Protein AF-0000000082275689 (afdb_homodimer)

Foldseek 3Di:
DPPPPPVVDADAFDKFKWKFFADPPLAAAQQWDWDDDPQWIFTQAGDPPGRCNVTTPDGGQKTWQDKPPHGCRNPHPVVVRVCRRHDRMIMTMIGHHDPPPPVPPPPPPVPPPPVVPPPPD/DPPPPPVVDADAFDKFKWKFFADPPLAAAQQWDWDDDPQWIFTQAGDPPGRCNVTTPDGGQKTWQDKPPHGCRNPHPVVVRVCRRHDRMIMTMIGHHDPPPPVPPPPPPVPPCVVPPPPPD

pLDDT: mean 78.77, std 25.59, range [25.47, 98.75]

Organism: NCBI:txid303405

InterPro domains:
  IPR001478 PDZ domain [PF00595] (20-82)
  IPR001478 PDZ domain [PS50106] (19-85)

Sequence (242 aa):
MSMSDGSNTIKPGDLLWGQVKKSKNANEDTGVKLCDRNSKLWVIRIQDGSLFHKWTPLQAGDQLLAVNDRNVDGMSVDEVHRIFQTEQHIKIKALRAQYGLYDSSSSTHGSAEESDSSIEYMSMSDGSNTIKPGDLLWGQVKKSKNANEDTGVKLCDRNSKLWVIRIQDGSLFHKWTPLQAGDQLLAVNDRNVDGMSVDEVHRIFQTEQHIKIKALRAQYGLYDSSSSTHGSAEESDSSIEY

Radius of gyration: 23.1 Å; Cα contacts (8 Å, |Δi|>4): 430; chains: 2; bounding box: 73×61×82 Å

Secondary structure (DSSP, 8-state):
--------PPPTT-EEEEEEE--SSTT----EEEEEETTEEEEEEE-TTSHHHHH----TTPEEEEETTEE-TT--HHHHHHHHHH-SEEEEEEE---SS---------------------/--------PPPTT-EEEEEEE--SSTT----EEEEEETTEEEEEEE-TTSHHHHH----TTPEEEEETTEE-TT--HHHHHHHHHH-SEEEEEEE---SS---------------------

Nearest PDB structures (foldseek):
  4uu5-assembly1_A  TM=8.735E-01  e=1.183E-05  Homo sapiens
  7ntk-assembly2_B  TM=8.765E-01  e=1.256E-05  Homo sapiens
  4xh7-assembly1_A  TM=7.463E-01  e=4.803E-06  Mus musculus
  4uu6-assembly1_A  TM=8.482E-01  e=4.709E-05  Homo sapiens
  1va8-assembly1_A  TM=7.246E-01  e=6.359E-05  Mus musculus

Solvent-a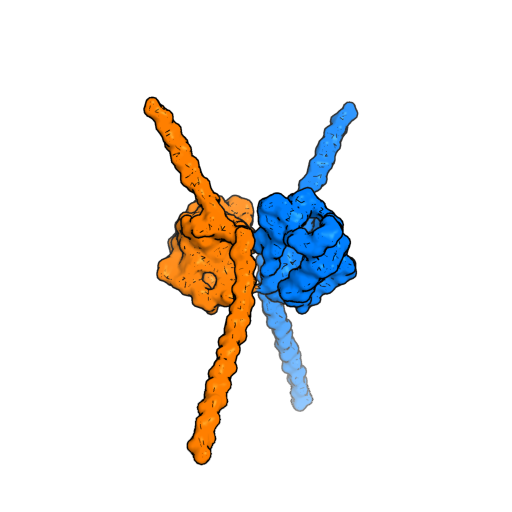ccessible surface area (backbone atoms only — not comparable to full-atom values): 14220 Å² total; per-residue (Å²): 129,78,74,70,75,73,77,80,68,87,47,66,67,32,76,47,68,33,51,47,73,55,59,90,58,65,78,59,58,48,34,70,40,69,38,55,54,95,53,33,40,33,25,23,32,57,33,85,86,18,51,38,51,71,50,28,81,73,49,51,33,18,32,54,47,27,49,69,88,35,73,37,72,66,54,52,55,68,59,54,49,50,48,58,51,70,47,48,70,45,36,40,33,32,35,35,48,53,86,76,66,59,82,62,72,64,73,71,67,72,74,72,73,71,72,75,72,75,71,80,120,131,78,76,72,76,72,78,80,68,87,46,66,67,33,76,49,68,34,50,48,72,54,56,91,58,65,80,59,60,49,35,71,40,70,39,56,53,95,53,34,39,32,25,24,32,59,33,85,85,19,52,39,49,72,51,29,80,73,48,51,33,18,33,53,46,27,51,68,88,35,73,37,72,66,54,52,56,67,60,54,49,49,49,57,50,69,46,48,71,45,37,41,34,32,35,35,48,52,82,76,66,61,82,62,72,65,74,70,66,72,74,73,74,71,72,74,74,76,72,79,120

Structure (mmCIF, N/CA/C/O backbone):
data_AF-0000000082275689-model_v1
#
loop_
_entity.id
_entity.type
_entity.pdbx_description
1 polymer 'PDZ domain containing protein'
#
loop_
_atom_site.group_PDB
_atom_site.id
_atom_site.type_symbol
_atom_site.label_atom_id
_atom_site.label_alt_id
_atom_site.label_comp_id
_atom_site.label_asym_id
_atom_site.label_entity_id
_atom_site.label_seq_id
_atom_site.pdbx_PDB_ins_code
_atom_site.Cartn_x
_atom_site.Cartn_y
_atom_site.Cartn_z
_atom_site.occupancy
_atom_site.B_iso_or_equiv
_atom_site.auth_seq_id
_atom_site.auth_comp_id
_atom_site.auth_asym_id
_atom_site.auth_atom_id
_atom_site.pdbx_PDB_model_num
ATOM 1 N N . MET A 1 1 ? -29.016 4.887 -30.641 1 26.05 1 MET A N 1
ATOM 2 C CA . MET A 1 1 ? -28.812 3.865 -29.625 1 26.05 1 MET A CA 1
ATOM 3 C C . MET A 1 1 ? -27.469 4.066 -28.922 1 26.05 1 MET A C 1
ATOM 5 O O . MET A 1 1 ? -26.406 4.012 -29.547 1 26.05 1 MET A O 1
ATOM 9 N N . SER A 1 2 ? -27.359 5.043 -28.016 1 37.66 2 SER A N 1
ATOM 10 C CA . SER A 1 2 ? -26.141 5.457 -27.312 1 37.66 2 SER A CA 1
ATOM 11 C C . SER A 1 2 ? -25.469 4.273 -26.641 1 37.66 2 SER A C 1
ATOM 13 O O . SER A 1 2 ? -26.094 3.525 -25.891 1 37.66 2 SER A O 1
ATOM 15 N N . MET A 1 3 ? -24.656 3.498 -27.359 1 33.75 3 MET A N 1
ATOM 16 C CA . MET A 1 3 ? -23.844 2.512 -26.641 1 33.75 3 MET A CA 1
ATOM 17 C C . MET A 1 3 ? -23.391 3.059 -25.297 1 33.75 3 MET A C 1
ATOM 19 O O . MET A 1 3 ? -22.766 4.121 -25.234 1 33.75 3 MET A O 1
ATOM 23 N N . SER A 1 4 ? -24.297 3.111 -24.297 1 38.53 4 SER A N 1
ATOM 24 C CA . SER A 1 4 ? -23.812 3.355 -22.953 1 38.53 4 SER A CA 1
ATOM 25 C C . SER A 1 4 ? -22.469 2.674 -22.719 1 38.53 4 SER A C 1
ATOM 27 O O . SER A 1 4 ? -22.344 1.456 -22.875 1 38.53 4 SER A O 1
ATOM 29 N N . ASP A 1 5 ? -21.453 3.031 -23.344 1 39.44 5 ASP A N 1
ATOM 30 C CA . ASP A 1 5 ? -20.141 2.588 -22.891 1 39.44 5 ASP A CA 1
ATOM 31 C C . ASP A 1 5 ? -20.109 2.404 -21.375 1 39.44 5 ASP A C 1
ATOM 33 O O . ASP A 1 5 ? -20.203 3.381 -20.625 1 39.44 5 ASP A O 1
ATOM 37 N N . GLY A 1 6 ? -21.031 1.702 -20.641 1 43.41 6 GLY A N 1
ATOM 38 C CA . GLY A 1 6 ? -21 1.278 -19.25 1 43.41 6 GLY A CA 1
ATOM 39 C C . GLY A 1 6 ? -19.609 1.113 -18.703 1 43.41 6 GLY A C 1
ATOM 40 O O . GLY A 1 6 ? -19.078 0 -18.656 1 43.41 6 GLY A O 1
ATOM 41 N N . SER A 1 7 ? -18.578 1.815 -18.953 1 48.31 7 SER A N 1
ATOM 42 C CA . SER A 1 7 ? -17.25 1.77 -18.359 1 48.31 7 SER A CA 1
ATOM 43 C C . SER A 1 7 ? -17.297 1.479 -16.875 1 48.31 7 SER A C 1
ATOM 45 O O . SER A 1 7 ? -17.688 2.342 -16.078 1 48.31 7 SER A O 1
ATOM 47 N N . ASN A 1 8 ? -17.859 0.392 -16.328 1 61.16 8 ASN A N 1
ATOM 48 C CA . ASN A 1 8 ? -17.953 -0.119 -14.961 1 61.16 8 ASN A CA 1
ATOM 49 C C . ASN A 1 8 ? -16.656 0.127 -14.18 1 61.16 8 ASN A C 1
ATOM 51 O O . ASN A 1 8 ? -15.836 -0.777 -14.031 1 61.16 8 ASN A O 1
ATOM 55 N N . THR A 1 9 ? -16.141 1.214 -14.016 1 85 9 THR A N 1
ATOM 56 C CA . THR A 1 9 ? -14.977 1.614 -13.242 1 85 9 THR A CA 1
ATOM 57 C C . THR A 1 9 ? -15.172 1.313 -11.758 1 85 9 THR A C 1
ATOM 59 O O . THR A 1 9 ? -16.266 1.495 -11.227 1 85 9 THR A O 1
ATOM 62 N N . ILE A 1 10 ? -14.328 0.543 -11.305 1 89.69 10 ILE A N 1
ATOM 63 C CA . ILE A 1 10 ? -14.352 0.195 -9.891 1 89.69 10 ILE A CA 1
ATOM 64 C C . ILE A 1 10 ? -14.148 1.452 -9.047 1 89.69 10 ILE A C 1
ATOM 66 O O . ILE A 1 10 ? -13.211 2.217 -9.273 1 89.69 10 ILE A O 1
ATOM 70 N N . LYS A 1 11 ? -15.133 1.773 -8.18 1 89.69 11 LYS A N 1
ATOM 71 C CA . LYS A 1 11 ? -15.102 2.949 -7.316 1 89.69 11 LYS A CA 1
ATOM 72 C C . LYS A 1 11 ? -14.742 2.57 -5.887 1 89.69 11 LYS A C 1
ATOM 74 O O . LYS A 1 11 ? -14.867 1.407 -5.496 1 89.69 11 LYS A O 1
ATOM 79 N N . PRO A 1 12 ? -14.242 3.576 -5.117 1 89.69 12 PRO A N 1
ATOM 80 C CA . PRO A 1 12 ? -13.992 3.291 -3.701 1 89.69 12 PRO A CA 1
ATOM 81 C C . PRO A 1 12 ? -15.195 2.656 -3.008 1 89.69 12 PRO A C 1
ATOM 83 O O . PRO A 1 12 ? -16.328 3.105 -3.193 1 89.69 12 PRO A O 1
ATOM 86 N N . GLY A 1 13 ? -14.891 1.646 -2.234 1 92.31 13 GLY A N 1
ATOM 87 C CA . GLY A 1 13 ? -15.953 0.958 -1.524 1 92.31 13 GLY A CA 1
ATOM 88 C C . GLY A 1 13 ? -16.531 -0.206 -2.305 1 92.31 13 GLY A C 1
ATOM 89 O O . GLY A 1 13 ? -17.328 -0.984 -1.77 1 92.31 13 GLY A O 1
ATOM 90 N N . ASP A 1 14 ? -16.203 -0.373 -3.531 1 95.12 14 ASP A N 1
ATOM 91 C CA . ASP A 1 14 ? -16.703 -1.467 -4.359 1 95.12 14 ASP A CA 1
ATOM 92 C C . ASP A 1 14 ? -15.938 -2.762 -4.07 1 95.12 14 ASP A C 1
ATOM 94 O O . ASP A 1 14 ? -14.742 -2.734 -3.771 1 95.12 14 ASP A O 1
ATOM 98 N N . LEU A 1 15 ? -16.672 -3.859 -4.195 1 96.56 15 LEU A N 1
ATOM 99 C CA . LEU A 1 15 ? -16.031 -5.168 -4.234 1 96.56 15 LEU A CA 1
ATOM 100 C C . LEU A 1 15 ? -15.477 -5.461 -5.625 1 96.56 15 LEU A C 1
ATOM 102 O O . LEU A 1 15 ? -16.062 -5.066 -6.629 1 96.56 15 LEU A O 1
ATOM 106 N N . LEU A 1 16 ? -14.398 -6.145 -5.656 1 97.19 16 LEU A N 1
ATOM 107 C CA . LEU A 1 16 ? -13.844 -6.598 -6.93 1 97.19 16 LEU A CA 1
ATOM 108 C C . LEU A 1 16 ? -13.367 -8.039 -6.832 1 97.19 16 LEU A C 1
ATOM 110 O O . LEU A 1 16 ? -13.07 -8.531 -5.742 1 97.19 16 LEU A O 1
ATOM 114 N N . TRP A 1 17 ? -13.289 -8.672 -7.988 1 97.69 17 TRP A N 1
ATOM 115 C CA . TRP A 1 17 ? -12.828 -10.047 -8.125 1 97.69 17 TRP A CA 1
ATOM 116 C C . TRP A 1 17 ? -11.789 -10.164 -9.234 1 97.69 17 TRP A C 1
ATOM 118 O O . TRP A 1 17 ? -11.75 -9.336 -10.148 1 97.69 17 TRP A O 1
ATOM 128 N N . GLY A 1 18 ? -10.961 -11.117 -9.047 1 97.5 18 GLY A N 1
ATOM 129 C CA . GLY A 1 18 ? -10 -11.438 -10.078 1 97.5 18 GLY A CA 1
ATOM 130 C C . GLY A 1 18 ? -9.43 -12.844 -9.953 1 97.5 18 GLY A C 1
ATOM 131 O O . GLY A 1 18 ? -9.602 -13.492 -8.914 1 97.5 18 GLY A O 1
ATOM 132 N N . GLN A 1 19 ? -8.867 -13.281 -11.047 1 97.19 19 GLN A N 1
ATOM 133 C CA . GLN A 1 19 ? -8.227 -14.594 -11.023 1 97.19 19 GLN A CA 1
ATOM 134 C C . GLN A 1 19 ? -7.043 -14.648 -11.984 1 97.19 19 GLN A C 1
ATOM 136 O O . GLN A 1 19 ? -6.988 -13.891 -12.953 1 97.19 19 GLN A O 1
ATOM 141 N N . VAL A 1 20 ? -6.121 -15.484 -11.578 1 96.44 20 VAL A N 1
ATOM 142 C CA . VAL A 1 20 ? -4.973 -15.727 -12.445 1 96.44 20 VAL A CA 1
ATOM 143 C C . VAL A 1 20 ? -4.672 -17.219 -12.5 1 96.44 20 VAL A C 1
ATOM 145 O O . VAL A 1 20 ? -5 -17.969 -11.57 1 96.44 20 VAL A O 1
ATOM 148 N N . LYS A 1 21 ? -4.234 -17.641 -13.633 1 94.44 21 LYS A N 1
ATOM 149 C CA . LYS A 1 21 ? -3.703 -18.984 -13.82 1 94.44 21 LYS A CA 1
ATOM 150 C C . LYS A 1 21 ? -2.221 -18.953 -14.188 1 94.44 21 LYS A C 1
ATOM 152 O O . LYS A 1 21 ? -1.839 -18.391 -15.211 1 94.44 21 LYS A O 1
ATOM 157 N N . LYS A 1 22 ? -1.475 -19.469 -13.297 1 93.31 22 LYS A N 1
ATOM 158 C CA . LYS A 1 22 ? -0.037 -19.531 -13.547 1 93.31 22 LYS A CA 1
ATOM 159 C C . LYS A 1 22 ? 0.298 -20.578 -14.602 1 93.31 22 LYS A C 1
ATOM 161 O O . LYS A 1 22 ? -0.395 -21.594 -14.711 1 93.31 22 LYS A O 1
ATOM 166 N N . SER A 1 23 ? 1.314 -20.141 -15.305 1 86.38 23 SER A N 1
ATOM 167 C CA . SER A 1 23 ? 1.802 -21.141 -16.266 1 86.38 23 SER A CA 1
ATOM 168 C C . SER A 1 23 ? 2.461 -22.312 -15.547 1 86.38 23 SER A C 1
ATOM 170 O O . SER A 1 23 ? 2.701 -22.266 -14.344 1 86.38 23 SER A O 1
ATOM 172 N N . LYS A 1 24 ? 2.596 -23.328 -16.188 1 72.56 24 LYS A N 1
ATOM 173 C CA . LYS A 1 24 ? 3.172 -24.578 -15.672 1 72.56 24 LYS A CA 1
ATOM 174 C C . LYS A 1 24 ? 4.508 -24.312 -14.977 1 72.56 24 LYS A C 1
ATOM 176 O O . LYS A 1 24 ? 4.914 -25.062 -14.094 1 72.56 24 LYS A O 1
ATOM 181 N N . ASN A 1 25 ? 5.074 -23.156 -15.359 1 64 25 ASN A N 1
ATOM 182 C CA . ASN A 1 25 ? 6.273 -22.828 -14.594 1 64 25 ASN A CA 1
ATOM 183 C C . ASN A 1 25 ? 5.93 -22.172 -13.258 1 64 25 ASN A C 1
ATOM 185 O O . ASN A 1 25 ? 5.258 -21.141 -13.227 1 64 25 ASN A O 1
ATOM 189 N N . ALA A 1 26 ? 5.863 -22.922 -12.242 1 60.62 26 ALA A N 1
ATOM 190 C CA . ALA A 1 26 ? 5.453 -22.641 -10.867 1 60.62 26 ALA A CA 1
ATOM 191 C C . ALA A 1 26 ? 6.102 -21.359 -10.359 1 60.62 26 ALA A C 1
ATOM 193 O O . ALA A 1 26 ? 5.676 -20.812 -9.344 1 60.62 26 ALA A O 1
ATOM 194 N N . ASN A 1 27 ? 6.977 -20.781 -11.25 1 70.25 27 ASN A N 1
ATOM 195 C CA . ASN A 1 27 ? 7.773 -19.75 -10.602 1 70.25 27 ASN A CA 1
ATOM 196 C C . ASN A 1 27 ? 7.316 -18.344 -11.008 1 70.25 27 ASN A C 1
ATOM 198 O O . ASN A 1 27 ? 8.078 -17.391 -10.891 1 70.25 27 ASN A O 1
ATOM 202 N N . GLU A 1 28 ? 6.027 -18.297 -11.477 1 85.62 28 GLU A N 1
ATOM 203 C CA . GLU A 1 28 ? 5.555 -16.969 -11.844 1 85.62 28 GLU A CA 1
ATOM 204 C C . GLU A 1 28 ? 5.133 -16.172 -10.609 1 85.62 28 GLU A C 1
ATOM 206 O O . GLU A 1 28 ? 4.434 -16.703 -9.734 1 85.62 28 GLU A O 1
ATOM 211 N N . ASP A 1 29 ? 5.676 -15.07 -10.453 1 87.94 29 ASP A N 1
ATOM 212 C CA . ASP A 1 29 ? 5.402 -14.188 -9.32 1 87.94 29 ASP A CA 1
ATOM 213 C C . ASP A 1 29 ? 4.105 -13.414 -9.531 1 87.94 29 ASP A C 1
ATOM 215 O O . ASP A 1 29 ? 3.822 -12.953 -10.641 1 87.94 29 ASP A O 1
ATOM 219 N N . THR A 1 30 ? 3.287 -13.352 -8.555 1 94.19 30 THR A N 1
ATOM 220 C CA . THR A 1 30 ? 2.021 -12.633 -8.641 1 94.19 30 THR A CA 1
ATOM 221 C C . THR A 1 30 ? 2.26 -11.125 -8.672 1 94.19 30 THR A C 1
ATOM 223 O O . THR A 1 30 ? 1.438 -10.367 -9.195 1 94.19 30 THR A O 1
ATOM 226 N N . GLY A 1 31 ? 3.371 -10.688 -8.055 1 93.19 31 GLY A N 1
ATOM 227 C CA . GLY A 1 31 ? 3.77 -9.289 -8.07 1 93.19 31 GLY A CA 1
ATOM 228 C C . GLY A 1 31 ? 3.094 -8.469 -6.988 1 93.19 31 GLY A C 1
ATOM 229 O O . GLY A 1 31 ? 3.002 -7.242 -7.098 1 93.19 31 GLY A O 1
ATOM 230 N N . VAL A 1 32 ? 2.592 -9.156 -6.004 1 95.12 32 VAL A N 1
ATOM 231 C CA . VAL A 1 32 ? 1.832 -8.406 -5.012 1 95.12 32 VAL A CA 1
ATOM 232 C C . VAL A 1 32 ? 2.637 -8.297 -3.719 1 95.12 32 VAL A C 1
ATOM 234 O O . VAL A 1 32 ? 3.27 -9.266 -3.289 1 95.12 32 VAL A O 1
ATOM 237 N N . LYS A 1 33 ? 2.693 -7.137 -3.18 1 93.06 33 LYS A N 1
ATOM 238 C CA . LYS A 1 33 ? 3.178 -6.91 -1.821 1 93.06 33 LYS A CA 1
ATOM 239 C C . LYS A 1 33 ? 2.027 -6.605 -0.87 1 93.06 33 LYS A C 1
ATOM 241 O O . LYS A 1 33 ? 1.216 -5.715 -1.134 1 93.06 33 LYS A O 1
ATOM 246 N N . LEU A 1 34 ? 2.043 -7.383 0.238 1 96.12 34 LEU A N 1
ATOM 247 C CA . LEU A 1 34 ? 0.95 -7.246 1.194 1 96.12 34 LEU A CA 1
ATOM 248 C C . LEU A 1 34 ? 1.469 -6.762 2.545 1 96.12 34 LEU A C 1
ATOM 250 O O . LEU A 1 34 ? 2.652 -6.926 2.855 1 96.12 34 LEU A O 1
ATOM 254 N N . CYS A 1 35 ? 0.586 -6.191 3.262 1 94.75 35 CYS A N 1
ATOM 255 C CA . CYS A 1 35 ? 0.854 -5.898 4.664 1 94.75 35 CYS A CA 1
ATOM 256 C C . CYS A 1 35 ? -0.353 -6.238 5.531 1 94.75 35 CYS A C 1
ATOM 258 O O . CYS A 1 35 ? -1.493 -6.164 5.074 1 94.75 35 CYS A O 1
ATOM 260 N N . ASP A 1 36 ? 0.015 -6.633 6.695 1 93.81 36 ASP A N 1
ATOM 261 C CA . ASP A 1 36 ? -1.01 -6.898 7.703 1 93.81 36 ASP A CA 1
ATOM 262 C C . ASP A 1 36 ? -1.203 -5.695 8.617 1 93.81 36 ASP A C 1
ATOM 264 O O . ASP A 1 36 ? -0.232 -5.145 9.141 1 93.81 36 ASP A O 1
ATOM 268 N N . ARG A 1 37 ? -2.406 -5.195 8.766 1 88.81 37 ARG A N 1
ATOM 269 C CA . ARG A 1 37 ? -2.783 -4.129 9.688 1 88.81 37 ARG A CA 1
ATOM 270 C C . ARG A 1 37 ? -4.156 -4.391 10.297 1 88.81 37 ARG A C 1
ATOM 272 O O . ARG A 1 37 ? -5.156 -4.473 9.578 1 88.81 37 ARG A O 1
ATOM 279 N N . ASN A 1 38 ? -4.145 -4.461 11.641 1 88.31 38 ASN A N 1
ATOM 280 C CA . ASN A 1 38 ? -5.379 -4.73 12.375 1 88.31 38 ASN A CA 1
ATOM 281 C C . ASN A 1 38 ? -6.062 -6 11.867 1 88.31 38 ASN A C 1
ATOM 283 O O . ASN A 1 38 ? -7.27 -5.996 11.609 1 88.31 38 ASN A O 1
ATOM 287 N N . SER A 1 39 ? -5.309 -7.02 11.609 1 92 39 SER A N 1
ATOM 288 C CA . SER A 1 39 ? -5.754 -8.359 11.25 1 92 39 SER A CA 1
ATOM 289 C C . SER A 1 39 ? -6.375 -8.383 9.852 1 92 39 SER A C 1
ATOM 291 O O . SER A 1 39 ? -7.074 -9.336 9.492 1 92 39 SER A O 1
ATOM 293 N N . LYS A 1 40 ? -6.184 -7.27 9.164 1 94.56 40 LYS A N 1
ATOM 294 C CA . LYS A 1 40 ? -6.605 -7.199 7.77 1 94.56 40 LYS A CA 1
ATOM 295 C C . LYS A 1 40 ? -5.402 -7.113 6.836 1 94.56 40 LYS A C 1
ATOM 297 O O . LYS A 1 40 ? -4.332 -6.648 7.234 1 94.56 40 LYS A O 1
ATOM 302 N N . LEU A 1 41 ? -5.621 -7.594 5.652 1 97 41 LEU A N 1
ATOM 303 C CA . LEU A 1 41 ? -4.531 -7.594 4.68 1 97 41 LEU A CA 1
ATOM 304 C C . LEU A 1 41 ? -4.75 -6.52 3.619 1 97 41 LEU A C 1
ATOM 306 O O . LEU A 1 41 ? -5.832 -6.43 3.035 1 97 41 LEU A O 1
ATOM 310 N N . TRP A 1 42 ? -3.719 -5.727 3.408 1 95.81 42 TRP A N 1
ATOM 311 C CA . TRP A 1 42 ? -3.777 -4.621 2.457 1 95.81 42 TRP A CA 1
ATOM 312 C C . TRP A 1 42 ? -2.721 -4.781 1.369 1 95.81 42 TRP A C 1
ATOM 314 O O . TRP A 1 42 ? -1.597 -5.207 1.645 1 95.81 42 TRP A O 1
ATOM 324 N N . VAL A 1 43 ? -3.109 -4.344 0.223 1 96.44 43 VAL A N 1
ATOM 325 C CA . VAL A 1 43 ? -2.172 -4.34 -0.896 1 96.44 43 VAL A CA 1
ATOM 326 C C . VAL A 1 43 ? -1.311 -3.08 -0.841 1 96.44 43 VAL A C 1
ATOM 328 O O . VAL A 1 43 ? -1.826 -1.963 -0.929 1 96.44 43 VAL A O 1
ATOM 331 N N . ILE A 1 44 ? -0.088 -3.299 -0.706 1 94.31 44 ILE A N 1
ATOM 332 C CA . ILE A 1 44 ? 0.848 -2.18 -0.708 1 94.31 44 ILE A CA 1
ATOM 333 C C . ILE A 1 44 ? 1.133 -1.748 -2.145 1 94.31 44 ILE A C 1
ATOM 335 O O . ILE A 1 44 ? 1.044 -0.562 -2.473 1 94.31 44 ILE A O 1
ATOM 339 N N . ARG A 1 45 ? 1.42 -2.729 -2.949 1 91.44 45 ARG A N 1
ATOM 340 C CA . ARG A 1 45 ? 1.722 -2.455 -4.352 1 91.44 45 ARG A CA 1
ATOM 341 C C . ARG A 1 45 ? 1.566 -3.713 -5.199 1 91.44 45 ARG A C 1
ATOM 343 O O . ARG A 1 45 ? 1.578 -4.828 -4.672 1 91.44 45 ARG A O 1
ATOM 350 N N . ILE A 1 46 ? 1.381 -3.383 -6.43 1 93.25 46 ILE A N 1
ATOM 351 C CA . ILE A 1 46 ? 1.43 -4.398 -7.477 1 93.25 46 ILE A CA 1
ATOM 352 C C . ILE A 1 46 ? 2.568 -4.086 -8.445 1 93.25 46 ILE A C 1
ATOM 354 O O . ILE A 1 46 ? 2.676 -2.963 -8.945 1 93.25 46 ILE A O 1
ATOM 358 N N . GLN A 1 47 ? 3.377 -5.035 -8.609 1 90.75 47 GLN A N 1
ATOM 359 C CA . GLN A 1 47 ? 4.5 -4.848 -9.523 1 90.75 47 GLN A CA 1
ATOM 360 C C . GLN A 1 47 ? 4.02 -4.723 -10.961 1 90.75 47 GLN A C 1
ATOM 362 O O . GLN A 1 47 ? 3.189 -5.512 -11.414 1 90.75 47 GLN A O 1
ATOM 367 N N . ASP A 1 48 ? 4.562 -3.75 -11.641 1 88.62 48 ASP A N 1
ATOM 368 C CA . ASP A 1 48 ? 4.215 -3.562 -13.047 1 88.62 48 ASP A CA 1
ATOM 369 C C . ASP A 1 48 ? 4.566 -4.801 -13.875 1 88.62 48 ASP A C 1
ATOM 371 O O . ASP A 1 48 ? 5.652 -5.363 -13.719 1 88.62 48 ASP A O 1
ATOM 375 N N . GLY A 1 49 ? 3.629 -5.238 -14.695 1 91.5 49 GLY A N 1
ATOM 376 C CA . GLY A 1 49 ? 3.881 -6.34 -15.609 1 91.5 49 GLY A CA 1
ATOM 377 C C . GLY A 1 49 ? 3.697 -7.703 -14.969 1 91.5 49 GLY A C 1
ATOM 378 O O . GLY A 1 49 ? 3.84 -8.734 -15.633 1 91.5 49 GLY A O 1
ATOM 379 N N . SER A 1 50 ? 3.414 -7.742 -13.688 1 92.25 50 SER A N 1
ATOM 380 C CA . SER A 1 50 ? 3.242 -9 -12.969 1 92.25 50 SER A CA 1
ATOM 381 C C . SER A 1 50 ? 1.897 -9.641 -13.289 1 92.25 50 SER A C 1
ATOM 383 O O . SER A 1 50 ? 1.084 -9.062 -14.016 1 92.25 50 SER A O 1
ATOM 385 N N . LEU A 1 51 ? 1.722 -10.852 -12.859 1 94.5 51 LEU A N 1
ATOM 386 C CA . LEU A 1 51 ? 0.499 -11.609 -13.117 1 94.5 51 LEU A CA 1
ATOM 387 C C . LEU A 1 51 ? -0.726 -10.836 -12.641 1 94.5 51 LEU A C 1
ATOM 389 O O . LEU A 1 51 ? -1.701 -10.688 -13.383 1 94.5 51 LEU A O 1
ATOM 393 N N . PHE A 1 52 ? -0.66 -10.352 -11.469 1 96.69 52 PHE A N 1
ATOM 394 C CA . PHE A 1 52 ? -1.819 -9.656 -10.922 1 96.69 52 PHE A CA 1
ATOM 395 C C . PHE A 1 52 ? -2.055 -8.336 -11.648 1 96.69 52 PHE A C 1
ATOM 397 O O . PHE A 1 52 ? -3.201 -7.922 -11.836 1 96.69 52 PHE A O 1
ATOM 404 N N . HIS A 1 53 ? -0.922 -7.727 -11.977 1 95.06 53 HIS A N 1
ATOM 405 C CA . HIS A 1 53 ? -1.05 -6.492 -12.742 1 95.06 53 HIS A CA 1
ATOM 406 C C . HIS A 1 53 ? -1.751 -6.742 -14.078 1 95.06 53 HIS A C 1
ATOM 408 O O . HIS A 1 53 ? -2.615 -5.961 -14.484 1 95.06 53 HIS A O 1
ATOM 414 N N . LYS A 1 54 ? -1.467 -7.809 -14.664 1 95.06 54 LYS A N 1
ATOM 415 C CA . LYS A 1 54 ? -1.942 -8.102 -16.016 1 95.06 54 LYS A CA 1
ATOM 416 C C . LYS A 1 54 ? -3.367 -8.641 -15.992 1 95.06 54 LYS A C 1
ATOM 418 O O . LYS A 1 54 ? -4.164 -8.359 -16.891 1 95.06 54 LYS A O 1
ATOM 423 N N . TRP A 1 55 ? -3.709 -9.312 -14.922 1 96.38 55 TRP A N 1
ATOM 424 C CA . TRP A 1 55 ? -4.895 -10.148 -15.062 1 96.38 55 TRP A CA 1
ATOM 425 C C . TRP A 1 55 ? -5.934 -9.82 -14 1 96.38 55 TRP A C 1
ATOM 427 O O . TRP A 1 55 ? -7.035 -10.375 -14 1 96.38 55 TRP A O 1
ATOM 437 N N . THR A 1 56 ? -5.699 -8.992 -13.109 1 97.75 56 THR A N 1
ATOM 438 C CA . THR A 1 56 ? -6.668 -8.609 -12.086 1 97.75 56 THR A CA 1
ATOM 439 C C . THR A 1 56 ? -6.789 -7.09 -11.992 1 97.75 56 THR A C 1
ATOM 441 O O . THR A 1 56 ? -5.883 -6.363 -12.406 1 97.75 56 THR A O 1
ATOM 444 N N . PRO A 1 57 ? -7.887 -6.633 -11.461 1 96.62 57 PRO A N 1
ATOM 445 C CA . PRO A 1 57 ? -8.039 -5.191 -11.242 1 96.62 57 PRO A CA 1
ATOM 446 C C . PRO A 1 57 ? -7.434 -4.73 -9.914 1 96.62 57 PRO A C 1
ATOM 448 O O . PRO A 1 57 ? -7.641 -3.586 -9.5 1 96.62 57 PRO A O 1
ATOM 451 N N . LEU A 1 58 ? -6.77 -5.527 -9.227 1 95.81 58 LEU A N 1
ATOM 452 C CA . LEU A 1 58 ? -6.219 -5.25 -7.91 1 95.81 58 LEU A CA 1
ATOM 453 C C . LEU A 1 58 ? -5.258 -4.062 -7.961 1 95.81 58 LEU A C 1
ATOM 455 O O . LEU A 1 58 ? -4.453 -3.953 -8.891 1 95.81 58 LEU A O 1
ATOM 459 N N . GLN A 1 59 ? -5.375 -3.223 -6.945 1 92.62 59 GLN A N 1
ATOM 460 C CA . GLN A 1 59 ? -4.516 -2.047 -6.875 1 92.62 59 GLN A CA 1
ATOM 461 C C . GLN A 1 59 ? -4.027 -1.807 -5.449 1 92.62 59 GLN A C 1
ATOM 463 O O . GLN A 1 59 ? -4.57 -2.373 -4.5 1 92.62 59 GLN A O 1
ATOM 468 N N . ALA A 1 60 ? -3.023 -0.982 -5.414 1 91.56 60 ALA A N 1
ATOM 469 C CA . ALA A 1 60 ? -2.559 -0.546 -4.102 1 91.56 60 ALA A CA 1
ATOM 470 C C . ALA A 1 60 ? -3.701 0.059 -3.287 1 91.56 60 ALA A C 1
ATOM 472 O O . ALA A 1 60 ? -4.535 0.789 -3.826 1 91.56 60 ALA A O 1
ATOM 473 N N . GLY A 1 61 ? -3.65 -0.248 -2.061 1 93.06 61 GLY A N 1
ATOM 474 C CA . GLY A 1 61 ? -4.66 0.299 -1.168 1 93.06 61 GLY A CA 1
ATOM 475 C C . GLY A 1 61 ? -5.852 -0.618 -0.981 1 93.06 61 GLY A C 1
ATOM 476 O O . GLY A 1 61 ? -6.633 -0.447 -0.043 1 93.06 61 GLY A O 1
ATOM 477 N N . ASP A 1 62 ? -6.027 -1.544 -1.874 1 94.44 62 ASP A N 1
ATOM 478 C CA . ASP A 1 62 ? -7.137 -2.488 -1.749 1 94.44 62 ASP A CA 1
ATOM 479 C C . ASP A 1 62 ? -6.969 -3.369 -0.514 1 94.44 62 ASP A C 1
ATOM 481 O O . ASP A 1 62 ? -5.844 -3.66 -0.1 1 94.44 62 ASP A O 1
ATOM 485 N N . GLN A 1 63 ? -8.102 -3.684 0.024 1 95.94 63 GLN A N 1
ATOM 486 C CA . GLN A 1 63 ? -8.109 -4.695 1.077 1 95.94 63 GLN A CA 1
ATOM 487 C C . GLN A 1 63 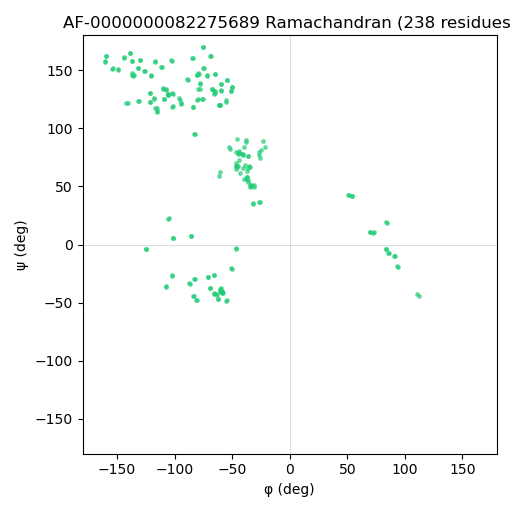? -8.398 -6.078 0.508 1 95.94 63 GLN A C 1
ATOM 489 O O . GLN A 1 63 ? -9.406 -6.277 -0.171 1 95.94 63 GLN A O 1
ATOM 494 N N . LEU A 1 64 ? -7.5 -7 0.709 1 98.06 64 LEU A N 1
ATOM 495 C CA . LEU A 1 64 ? -7.727 -8.383 0.3 1 98.06 64 LEU A CA 1
ATOM 496 C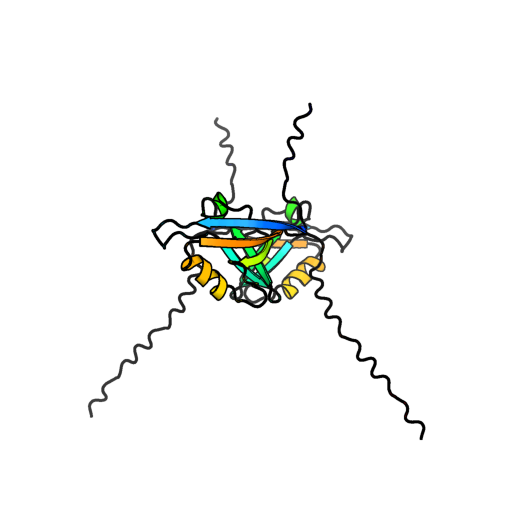 C . LEU A 1 64 ? -8.68 -9.078 1.26 1 98.06 64 LEU A C 1
ATOM 498 O O . LEU A 1 64 ? -8.438 -9.117 2.469 1 98.06 64 LEU A O 1
ATOM 502 N N . LEU A 1 65 ? -9.75 -9.648 0.753 1 98.44 65 LEU A N 1
ATOM 503 C CA . LEU A 1 65 ? -10.789 -10.211 1.605 1 98.44 65 LEU A CA 1
ATOM 504 C C . LEU A 1 65 ? -10.758 -11.734 1.571 1 98.44 65 LEU A C 1
ATOM 506 O O . LEU A 1 65 ? -11.031 -12.391 2.58 1 98.44 65 LEU A O 1
ATOM 510 N N . ALA A 1 66 ? -10.445 -12.297 0.427 1 98.69 66 ALA A N 1
ATOM 511 C CA . ALA A 1 66 ? -10.461 -13.75 0.281 1 98.69 66 ALA A CA 1
ATOM 512 C C . ALA A 1 66 ? -9.508 -14.195 -0.821 1 98.69 66 ALA A C 1
ATOM 514 O O . ALA A 1 66 ? -9.266 -13.461 -1.782 1 98.69 66 ALA A O 1
ATOM 515 N N . VAL A 1 67 ? -8.984 -15.398 -0.68 1 98.69 67 VAL A N 1
ATOM 516 C CA . VAL A 1 67 ? -8.172 -16.094 -1.679 1 98.69 67 VAL A CA 1
ATOM 517 C C . VAL A 1 67 ? -8.695 -17.516 -1.869 1 98.69 67 VAL A C 1
ATOM 519 O O . VAL A 1 67 ? -8.828 -18.266 -0.902 1 98.69 67 VAL A O 1
ATOM 522 N N . ASN A 1 68 ? -9.008 -17.812 -3.037 1 98 68 ASN A N 1
ATOM 523 C CA . ASN A 1 68 ? -9.555 -19.125 -3.363 1 98 68 ASN A CA 1
ATOM 524 C C . ASN A 1 68 ? -10.719 -19.5 -2.449 1 98 68 ASN A C 1
ATOM 526 O O . ASN A 1 68 ? -10.75 -20.578 -1.88 1 98 68 ASN A O 1
ATOM 530 N N . ASP A 1 69 ? -11.539 -18.5 -2.252 1 97.19 69 ASP A N 1
ATOM 531 C CA . ASP A 1 69 ? -12.812 -18.641 -1.56 1 97.19 69 ASP A CA 1
ATOM 532 C C . ASP A 1 69 ? -12.609 -18.844 -0.06 1 97.19 69 ASP A C 1
ATOM 534 O O . ASP A 1 69 ? -13.547 -19.172 0.664 1 97.19 69 ASP A O 1
ATOM 538 N N . ARG A 1 70 ? -11.453 -18.656 0.325 1 97.38 70 ARG A N 1
ATOM 539 C CA . ARG A 1 70 ? -11.148 -18.656 1.753 1 97.38 70 ARG A CA 1
ATOM 540 C C . ARG A 1 70 ? -11.008 -17.25 2.293 1 97.38 70 ARG A C 1
ATOM 542 O O . ARG A 1 70 ? -10.234 -16.438 1.756 1 97.38 70 ARG A O 1
ATOM 549 N N . ASN A 1 71 ? -11.711 -17 3.375 1 98.06 71 ASN A N 1
ATOM 550 C CA . ASN A 1 71 ? -11.586 -15.727 4.055 1 98.06 71 ASN A CA 1
ATOM 551 C C . ASN A 1 71 ? -10.188 -15.531 4.633 1 98.06 71 ASN A C 1
ATOM 553 O O . ASN A 1 71 ? -9.648 -16.438 5.281 1 98.06 71 ASN A O 1
ATOM 557 N N . VAL A 1 72 ? -9.578 -14.305 4.379 1 98.12 72 VAL A N 1
ATOM 558 C CA . VAL A 1 72 ? -8.188 -14.148 4.785 1 98.12 72 VAL A CA 1
ATOM 559 C C . VAL A 1 72 ? -8.109 -13.359 6.09 1 98.12 72 VAL A C 1
ATOM 561 O O . VAL A 1 72 ? -7.02 -13.047 6.57 1 98.12 72 VAL A O 1
ATOM 564 N N . ASP A 1 73 ? -9.289 -13.07 6.66 1 95.38 73 ASP A N 1
ATOM 565 C CA . ASP A 1 73 ? -9.297 -12.375 7.949 1 95.38 73 ASP A CA 1
ATOM 566 C C . ASP A 1 73 ? -8.469 -13.133 8.984 1 95.38 73 ASP A C 1
ATOM 568 O O . ASP A 1 73 ? -8.688 -14.328 9.211 1 95.38 73 ASP A O 1
ATOM 572 N N . GLY A 1 74 ? -7.477 -12.445 9.547 1 94.38 74 GLY A N 1
ATOM 573 C CA . GLY A 1 74 ? -6.66 -13.07 10.578 1 94.38 74 GLY A CA 1
ATOM 574 C C . GLY A 1 74 ? -5.496 -13.867 10.016 1 94.38 74 GLY A C 1
ATOM 575 O O . GLY A 1 74 ? -4.668 -14.383 10.773 1 94.38 74 GLY A O 1
ATOM 576 N N . MET A 1 75 ? -5.422 -14.039 8.758 1 95.94 75 MET A N 1
ATOM 577 C CA . MET A 1 75 ? -4.266 -14.703 8.164 1 95.94 75 MET A CA 1
ATOM 578 C C . MET A 1 75 ? -3.049 -13.781 8.164 1 95.94 75 MET A C 1
ATOM 580 O O . MET A 1 75 ? -3.191 -12.562 8.07 1 95.94 75 MET A O 1
ATOM 584 N N . SER A 1 76 ? -1.929 -14.445 8.211 1 95.25 76 SER A N 1
ATOM 585 C CA . SER A 1 76 ? -0.697 -13.672 8.07 1 95.25 76 SER A CA 1
ATOM 586 C C . SER A 1 76 ? -0.347 -13.445 6.605 1 95.25 76 SER A C 1
ATOM 588 O O . SER A 1 76 ? -0.811 -14.172 5.73 1 95.25 76 SER A O 1
ATOM 590 N N . VAL A 1 77 ? 0.482 -12.469 6.371 1 95.62 77 VAL A N 1
ATOM 591 C CA . VAL A 1 77 ? 0.967 -12.18 5.023 1 95.62 77 VAL A CA 1
ATOM 592 C C . VAL A 1 77 ? 1.674 -13.406 4.453 1 95.62 77 VAL A C 1
ATOM 594 O O . VAL A 1 77 ? 1.469 -13.766 3.291 1 95.62 77 VAL A O 1
ATOM 597 N N . ASP A 1 78 ? 2.502 -14.094 5.328 1 95.31 78 ASP A N 1
ATOM 598 C CA . ASP A 1 78 ? 3.256 -15.273 4.895 1 95.31 78 ASP A CA 1
ATOM 599 C C . ASP A 1 78 ? 2.318 -16.375 4.426 1 95.31 78 ASP A C 1
ATOM 601 O O . ASP A 1 78 ? 2.602 -17.062 3.438 1 95.31 78 ASP A O 1
ATOM 605 N N . GLU A 1 79 ? 1.26 -16.562 5.094 1 96.12 79 GLU A N 1
ATOM 606 C CA . GLU A 1 79 ? 0.291 -17.578 4.727 1 96.12 79 GLU A CA 1
ATOM 607 C C . GLU A 1 79 ? -0.305 -17.312 3.348 1 96.12 79 GLU A C 1
ATOM 609 O O . GLU A 1 79 ? -0.397 -18.219 2.514 1 96.12 79 GLU A O 1
ATOM 614 N N . VAL A 1 80 ? -0.694 -16.125 3.111 1 97.38 80 VAL A N 1
ATOM 615 C CA . VAL A 1 80 ? -1.271 -15.758 1.823 1 97.38 80 VAL A CA 1
ATOM 616 C C . VAL A 1 80 ? -0.212 -15.875 0.73 1 97.38 80 VAL A C 1
ATOM 618 O O . VAL A 1 80 ? -0.485 -16.391 -0.356 1 97.38 80 VAL A O 1
ATOM 621 N N . HIS A 1 81 ? 0.983 -15.414 1.061 1 95.44 81 HIS A N 1
ATOM 622 C CA . HIS A 1 81 ? 2.076 -15.516 0.1 1 95.44 81 HIS A CA 1
ATOM 623 C C . HIS A 1 81 ? 2.328 -16.969 -0.301 1 95.44 81 HIS A C 1
ATOM 625 O O . HIS A 1 81 ? 2.631 -17.25 -1.462 1 95.44 81 HIS A O 1
ATOM 631 N N . ARG A 1 82 ? 2.264 -17.875 0.657 1 95.25 82 ARG A N 1
ATOM 632 C CA . ARG A 1 82 ? 2.441 -19.297 0.354 1 95.25 82 ARG A CA 1
ATOM 633 C C . ARG A 1 82 ? 1.403 -19.766 -0.656 1 95.25 82 ARG A C 1
ATOM 635 O O . ARG A 1 82 ? 1.728 -20.516 -1.582 1 95.25 82 ARG A O 1
ATOM 642 N N . ILE A 1 83 ? 0.171 -19.328 -0.523 1 94.94 83 ILE A N 1
ATOM 643 C CA . ILE A 1 83 ? -0.877 -19.688 -1.474 1 94.94 83 ILE A CA 1
ATOM 644 C C . ILE A 1 83 ? -0.532 -19.125 -2.854 1 94.94 83 ILE A C 1
ATOM 646 O O . ILE A 1 83 ? -0.606 -19.844 -3.855 1 94.94 83 ILE A O 1
ATOM 650 N N . PHE A 1 84 ? -0.071 -17.922 -2.951 1 95.06 84 PHE A N 1
ATOM 651 C CA . PHE A 1 84 ? 0.262 -17.266 -4.207 1 95.06 84 PHE A CA 1
ATOM 652 C C . PHE A 1 84 ? 1.44 -17.953 -4.887 1 95.06 84 PHE A C 1
ATOM 654 O O . PHE A 1 84 ? 1.548 -17.938 -6.113 1 95.06 84 PHE A O 1
ATOM 661 N N . GLN A 1 85 ? 2.248 -18.578 -4.047 1 92.75 85 GLN A N 1
ATOM 662 C CA . GLN A 1 85 ? 3.438 -19.234 -4.582 1 92.75 85 GLN A CA 1
ATOM 663 C C . GLN A 1 85 ? 3.123 -20.656 -5.039 1 92.75 85 GLN A C 1
ATOM 665 O O . GLN A 1 85 ? 3.674 -21.125 -6.035 1 92.75 85 GLN A O 1
ATOM 670 N N . THR A 1 86 ? 2.229 -21.328 -4.379 1 92.19 86 THR A N 1
ATOM 671 C CA . THR A 1 86 ? 2.105 -22.766 -4.574 1 92.19 86 THR A CA 1
ATOM 672 C C . THR A 1 86 ? 0.909 -23.094 -5.461 1 92.19 86 THR A C 1
ATOM 674 O O . THR A 1 86 ? 0.896 -24.125 -6.141 1 92.19 86 THR A O 1
ATOM 677 N N . GLU A 1 87 ? -0.083 -22.25 -5.469 1 93.06 87 GLU A N 1
ATOM 678 C CA . GLU A 1 87 ? -1.289 -22.578 -6.223 1 93.06 87 GLU A CA 1
ATOM 679 C C . GLU A 1 87 ? -1.175 -22.109 -7.672 1 93.06 87 GLU A C 1
ATOM 681 O O . GLU A 1 87 ? -0.632 -21.031 -7.945 1 93.06 87 GLU A O 1
ATOM 686 N N . GLN A 1 88 ? -1.679 -22.906 -8.492 1 93.44 88 GLN A N 1
ATOM 687 C CA . GLN A 1 88 ? -1.677 -22.578 -9.914 1 93.44 88 GLN A CA 1
ATOM 688 C C . GLN A 1 88 ? -2.848 -21.672 -10.273 1 93.44 88 GLN A C 1
ATOM 690 O O . GLN A 1 88 ? -2.699 -20.75 -11.086 1 93.44 88 GLN A O 1
ATOM 695 N N . HIS A 1 89 ? -3.977 -22 -9.766 1 95.56 89 HIS A N 1
ATOM 696 C CA . HIS A 1 89 ? -5.168 -21.172 -9.961 1 95.56 89 HIS A CA 1
ATOM 697 C C . HIS A 1 89 ? -5.461 -20.328 -8.727 1 95.56 89 HIS A C 1
ATOM 699 O O . HIS A 1 89 ? -5.652 -20.859 -7.633 1 95.56 89 HIS A O 1
ATOM 705 N N . ILE A 1 90 ? -5.449 -19.062 -8.898 1 97.12 90 ILE A N 1
ATOM 706 C CA . ILE A 1 90 ? -5.66 -18.156 -7.77 1 97.12 90 ILE A CA 1
ATOM 707 C C . ILE A 1 90 ? -6.867 -17.266 -8.047 1 97.12 90 ILE A C 1
ATOM 709 O O . ILE A 1 90 ? -6.914 -16.562 -9.062 1 97.12 90 ILE A O 1
ATOM 713 N N . LYS A 1 91 ? -7.871 -17.266 -7.203 1 98.44 91 LYS A N 1
ATOM 714 C CA . LYS A 1 91 ? -9.023 -16.375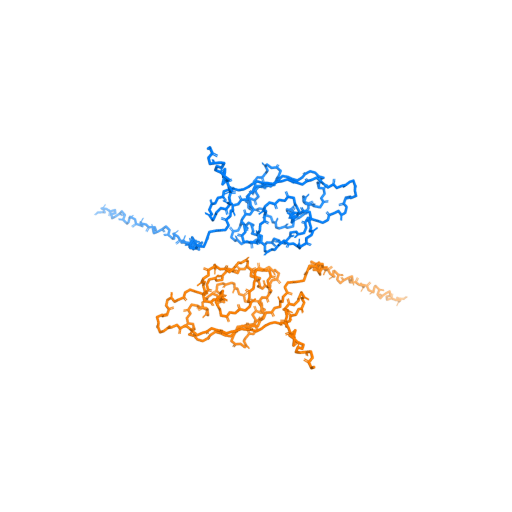 -7.203 1 98.44 91 LYS A CA 1
ATOM 715 C C . LYS A 1 91 ? -8.969 -15.406 -6.02 1 98.44 91 LYS A C 1
ATOM 717 O O . LYS A 1 91 ? -8.695 -15.82 -4.891 1 98.44 91 LYS A O 1
ATOM 722 N N . ILE A 1 92 ? -9.211 -14.188 -6.301 1 98.69 92 ILE A N 1
ATOM 723 C CA . ILE A 1 92 ? -9.164 -13.234 -5.195 1 98.69 92 ILE A CA 1
ATOM 724 C C . ILE A 1 92 ? -10.469 -12.445 -5.133 1 98.69 92 ILE A C 1
ATOM 726 O O . ILE A 1 92 ? -11.125 -12.242 -6.152 1 98.69 92 ILE A O 1
ATOM 730 N N . LYS A 1 93 ? -10.82 -12.062 -3.955 1 98.75 93 LYS A N 1
ATOM 731 C CA . LYS A 1 93 ? -11.836 -11.078 -3.625 1 98.75 93 LYS A CA 1
ATOM 732 C C . LYS A 1 93 ? -11.25 -9.93 -2.811 1 98.75 93 LYS A C 1
ATOM 734 O O . LYS A 1 93 ? -10.523 -10.156 -1.843 1 98.75 93 LYS A O 1
ATOM 739 N N . ALA A 1 94 ? -1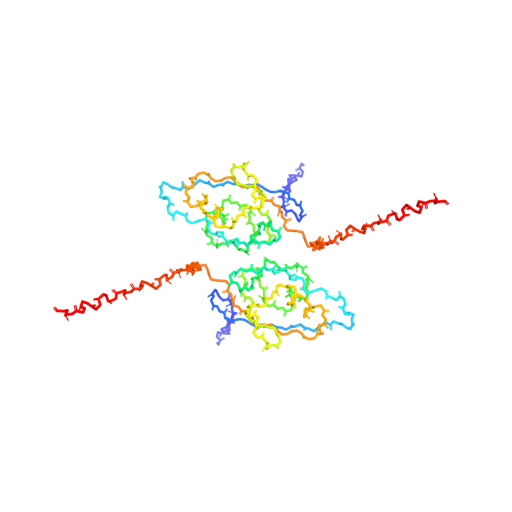1.547 -8.727 -3.256 1 98.38 94 ALA A N 1
ATOM 740 C CA . ALA A 1 94 ? -10.969 -7.578 -2.568 1 98.38 94 ALA A CA 1
ATOM 741 C C . ALA A 1 94 ? -11.953 -6.41 -2.529 1 98.38 94 ALA A C 1
ATOM 743 O O . ALA A 1 94 ? -12.969 -6.422 -3.229 1 98.38 94 ALA A O 1
ATOM 744 N N . LEU A 1 95 ? -11.68 -5.504 -1.616 1 96.88 95 LEU A N 1
ATOM 745 C CA . LEU A 1 95 ? -12.438 -4.27 -1.457 1 96.88 95 LEU A CA 1
ATOM 746 C C . LEU A 1 95 ? -11.609 -3.064 -1.896 1 96.88 95 LEU A C 1
ATOM 748 O O . LEU A 1 95 ? -10.484 -2.873 -1.426 1 96.88 95 LEU A O 1
ATOM 752 N N . ARG A 1 96 ? -12.156 -2.262 -2.838 1 94.94 96 ARG A N 1
ATOM 753 C CA . ARG A 1 96 ? -11.484 -1.038 -3.26 1 94.94 96 ARG A CA 1
ATOM 754 C C . ARG A 1 96 ? -11.406 -0.034 -2.115 1 94.94 96 ARG A C 1
ATOM 756 O O . ARG A 1 96 ? -12.398 0.223 -1.436 1 94.94 96 ARG A O 1
ATOM 763 N N . ALA A 1 97 ? -10.094 0.455 -1.972 1 86.69 97 ALA A N 1
ATOM 764 C CA . ALA A 1 97 ? -9.781 1.393 -0.895 1 86.69 97 ALA A CA 1
ATOM 765 C C . ALA A 1 97 ? -10.766 2.559 -0.885 1 86.69 97 ALA A C 1
ATOM 767 O O . ALA A 1 97 ? -11.109 3.102 -1.938 1 86.69 97 ALA A O 1
ATOM 768 N N . GLN A 1 98 ? -11.297 2.871 0.287 1 81.88 98 GLN A N 1
ATOM 769 C CA . GLN A 1 98 ? -12.117 4.055 0.514 1 81.88 98 GLN A CA 1
ATOM 770 C C . GLN A 1 98 ? -11.453 5.004 1.508 1 81.88 98 GLN A C 1
ATOM 772 O O . GLN A 1 98 ? -10.938 4.566 2.535 1 81.88 98 GLN A O 1
ATOM 777 N N . TYR A 1 99 ? -11.156 6.25 0.9 1 69.06 99 TYR A N 1
ATOM 778 C CA . TYR A 1 99 ? -10.602 7.238 1.819 1 69.06 99 TYR A CA 1
ATOM 779 C C . TYR A 1 99 ? -11.703 7.852 2.682 1 69.06 99 TYR A C 1
ATOM 781 O O . TYR A 1 99 ? -12.836 8.031 2.227 1 69.06 99 TYR A O 1
ATOM 789 N N . GLY A 1 100 ? -11.391 8.016 3.984 1 60.09 100 GLY A N 1
ATOM 790 C CA . GLY A 1 100 ? -12.352 8.562 4.934 1 60.09 100 GLY A CA 1
ATOM 791 C C . GLY A 1 100 ? -12.82 7.547 5.961 1 60.09 100 GLY A C 1
ATOM 792 O O . GLY A 1 100 ? -13.422 7.91 6.973 1 60.09 100 GLY A O 1
ATOM 793 N N . LEU A 1 101 ? -13.094 6.383 5.422 1 47.84 101 LEU A N 1
ATOM 794 C CA . LEU A 1 101 ? -13.492 5.492 6.508 1 47.84 101 LEU A CA 1
ATOM 795 C C . LEU A 1 101 ? -12.359 5.32 7.516 1 47.84 101 LEU A C 1
ATOM 797 O O . LEU A 1 101 ? -11.336 4.703 7.207 1 47.84 101 LEU A O 1
ATOM 801 N N . TYR A 1 102 ? -11.914 6.387 8.086 1 43.31 102 TYR A N 1
ATOM 802 C CA . TYR A 1 102 ? -10.945 6.289 9.164 1 43.31 102 TYR A CA 1
ATOM 803 C C . TYR A 1 102 ? -11.023 4.926 9.844 1 43.31 102 TYR A C 1
ATOM 805 O O . TYR A 1 102 ? -12.117 4.406 10.086 1 43.31 102 TYR A O 1
ATOM 813 N N . ASP A 1 103 ? -10.312 3.945 9.406 1 43.41 103 ASP A N 1
ATOM 814 C CA . ASP A 1 103 ? -10.289 2.855 10.383 1 43.41 103 ASP A CA 1
ATOM 815 C C . ASP A 1 103 ? -10.383 3.391 11.805 1 43.41 103 ASP A C 1
ATOM 817 O O . ASP A 1 103 ? -9.383 3.848 12.367 1 43.41 103 ASP A O 1
ATOM 821 N N . SER A 1 104 ? -11.117 4.449 12.125 1 36.25 104 SER A N 1
ATOM 822 C CA . SER A 1 104 ? -11.438 4.633 13.531 1 36.25 104 SER A CA 1
ATOM 823 C C . SER A 1 104 ? -11.633 3.293 14.242 1 36.25 104 SER A C 1
ATOM 825 O O . SER A 1 104 ? -12.68 2.662 14.109 1 36.25 104 SER A O 1
ATOM 827 N N . SER A 1 105 ? -10.812 2.35 14.156 1 35.47 105 SER A N 1
ATOM 828 C CA . SER A 1 105 ? -11.016 1.463 15.297 1 35.47 105 SER A CA 1
ATOM 829 C C . SER A 1 105 ? -11.367 2.252 16.547 1 35.47 105 SER A C 1
ATOM 831 O O . SER A 1 105 ? -10.516 2.934 17.125 1 35.47 105 SER A O 1
ATOM 833 N N . SER A 1 106 ? -12.359 3.098 16.547 1 33.06 106 SER A N 1
ATOM 834 C CA . SER A 1 106 ? -13.023 3.365 17.828 1 33.06 106 SER A CA 1
ATOM 835 C C . SER A 1 106 ? -12.898 2.178 18.766 1 33.06 106 SER A C 1
ATOM 837 O O . SER A 1 106 ? -13.367 1.081 18.469 1 33.06 106 SER A O 1
ATOM 839 N N . SER A 1 107 ? -11.75 2.004 19.359 1 34.97 107 SER A N 1
ATOM 840 C CA . SER A 1 107 ? -11.859 1.303 20.641 1 34.97 107 SER A CA 1
ATOM 841 C C . SER A 1 107 ? -13.156 1.66 21.359 1 34.97 107 SER A C 1
ATOM 843 O O . SER A 1 107 ? -13.281 2.752 21.922 1 34.97 107 SER A O 1
ATOM 845 N N . THR A 1 108 ? -14.258 1.598 20.75 1 32 108 THR A N 1
ATOM 846 C CA . THR A 1 108 ? -15.453 1.557 21.594 1 32 108 THR A CA 1
ATOM 847 C C . THR A 1 108 ? -15.18 0.78 22.875 1 32 108 THR A C 1
ATOM 849 O O . THR A 1 108 ? -14.977 -0.435 22.844 1 32 108 THR A O 1
ATOM 852 N N . HIS A 1 109 ? -14.25 1.404 23.734 1 28.91 109 HIS A N 1
ATOM 853 C CA . HIS A 1 109 ? -14.312 1.062 25.141 1 28.91 109 HIS A CA 1
ATOM 854 C C . HIS A 1 109 ? -15.758 0.957 25.625 1 28.91 109 HIS A C 1
ATOM 856 O O . HIS A 1 109 ? -16.547 1.889 25.453 1 28.91 109 HIS A O 1
ATOM 862 N N . GLY A 1 110 ? -16.375 -0.076 25.328 1 28.94 110 GLY A N 1
ATOM 863 C CA . GLY A 1 110 ? -17.578 -0.414 26.062 1 28.94 110 GLY A CA 1
ATOM 864 C C . GLY A 1 110 ? -17.625 0.186 27.453 1 28.94 110 GLY A C 1
ATOM 865 O O . GLY A 1 110 ? -16.703 -0.001 28.25 1 28.94 110 GLY A O 1
ATOM 866 N N . SER A 1 111 ? -18.016 1.469 27.516 1 32.22 111 SER A N 1
ATOM 867 C CA . SER A 1 111 ? -18.375 2.062 28.797 1 32.22 111 SER A CA 1
ATOM 868 C C . SER A 1 111 ? -19.125 1.069 29.672 1 32.22 111 SER A C 1
ATOM 870 O O . SER A 1 111 ? -20.172 0.546 29.266 1 32.22 111 SER A O 1
ATOM 872 N N . ALA A 1 112 ? -18.375 0.307 30.469 1 28.23 112 ALA A N 1
ATOM 873 C CA . ALA A 1 112 ? -18.938 -0.498 31.547 1 28.23 112 ALA A CA 1
ATOM 874 C C . ALA A 1 112 ? -19.953 0.3 32.344 1 28.23 112 ALA A C 1
ATOM 876 O O . ALA A 1 112 ? -19.609 1.297 33 1 28.23 112 ALA A O 1
ATOM 877 N N . GLU A 1 113 ? -21.062 0.616 31.719 1 31.27 113 GLU A N 1
ATOM 878 C CA . GLU A 1 113 ? -22.125 1.089 32.594 1 31.27 113 GLU A CA 1
ATOM 879 C C . GLU A 1 113 ? -22.188 0.265 33.875 1 31.27 113 GLU A C 1
ATOM 881 O O . GLU A 1 113 ? -22.422 -0.947 33.844 1 31.27 113 GLU A O 1
ATOM 886 N N . GLU A 1 114 ? -21.109 0.371 34.688 1 28.31 114 GLU A N 1
ATOM 887 C CA . GLU A 1 114 ? -21.203 -0.171 36.062 1 28.31 114 GLU A CA 1
ATOM 888 C C . GLU A 1 114 ? -22.5 0.274 36.719 1 28.31 114 GLU A C 1
ATOM 890 O O . GLU A 1 114 ? -22.703 1.464 36.969 1 28.31 114 GLU A O 1
ATOM 895 N N . SER A 1 115 ? -23.594 -0.193 36.156 1 30.88 115 SER A N 1
ATOM 896 C CA . SER A 1 115 ? -24.859 -0.051 36.906 1 30.88 115 SER A CA 1
ATOM 897 C C . SER A 1 115 ? -24.672 -0.425 38.375 1 30.88 115 SER A C 1
ATOM 899 O O . SER A 1 115 ? -24.359 -1.572 38.688 1 30.88 115 SER A O 1
ATOM 901 N N . ASP A 1 116 ? -23.984 0.452 39.125 1 29.75 116 ASP A N 1
ATOM 902 C CA . ASP A 1 116 ? -23.891 0.349 40.594 1 29.75 116 ASP A CA 1
ATOM 903 C C . ASP A 1 116 ? -25.266 0.103 41.219 1 29.75 116 ASP A C 1
ATOM 905 O O . ASP A 1 116 ? -26.172 0.923 41.062 1 29.75 116 ASP A O 1
ATOM 909 N N . SER A 1 117 ? -25.797 -1.096 40.938 1 31.5 117 SER A N 1
ATOM 910 C CA . SER A 1 117 ? -26.984 -1.543 41.688 1 31.5 117 SER A CA 1
ATOM 911 C C . SER A 1 117 ? -26.844 -1.27 43.156 1 31.5 117 SER A C 1
ATOM 913 O O . SER A 1 117 ? -25.906 -1.753 43.812 1 31.5 117 SER A O 1
ATOM 915 N N . SER A 1 118 ? -27.109 0.005 43.594 1 33.62 118 SER A N 1
ATOM 916 C CA . SER A 1 118 ? -27.312 0.385 45 1 33.62 118 SER A CA 1
ATOM 917 C C . SER A 1 118 ? -28.141 -0.652 45.719 1 33.62 118 SER A C 1
ATOM 919 O O . SER A 1 118 ? -29.312 -0.871 45.406 1 33.62 118 SER A O 1
ATOM 921 N N . ILE A 1 119 ? -27.5 -1.754 46.062 1 30.05 119 ILE A N 1
ATOM 922 C CA . ILE A 1 119 ? -28.078 -2.705 47 1 30.05 119 ILE A CA 1
ATOM 923 C C . ILE A 1 119 ? -28.656 -1.956 48.219 1 30.05 119 ILE A C 1
ATOM 925 O O . ILE A 1 119 ? -27.953 -1.187 48.875 1 30.05 119 ILE A O 1
ATOM 929 N N . GLU A 1 120 ? -29.906 -1.637 48.06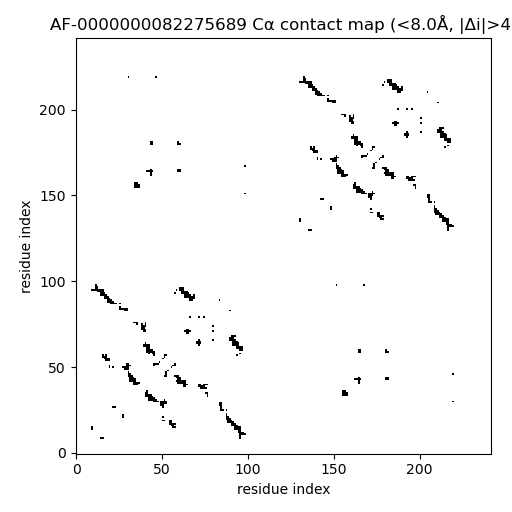2 1 33.75 120 GLU A N 1
ATOM 930 C CA . GLU A 1 120 ? -30.766 -1.23 49.188 1 33.75 120 GLU A CA 1
ATOM 931 C C . GLU A 1 120 ? -30.484 -2.053 50.438 1 33.75 120 GLU A C 1
ATOM 933 O O . GLU A 1 120 ? -30.641 -3.275 50.438 1 33.75 120 GLU A O 1
ATOM 938 N N . TYR A 1 121 ? -29.281 -1.859 51.031 1 26.09 121 TYR A N 1
ATOM 939 C CA . TYR A 1 121 ? -29.453 -2.23 52.438 1 26.09 121 TYR A CA 1
ATOM 940 C C . TYR A 1 121 ? -30.453 -1.311 53.125 1 26.09 121 TYR A C 1
ATOM 942 O O . TYR A 1 121 ? -30.578 -0.135 52.781 1 26.09 121 TYR A O 1
ATOM 950 N N . MET B 1 1 ? 20.172 23.328 -29.547 1 25.47 1 MET B N 1
ATOM 951 C CA . MET B 1 1 ? 20.266 23.25 -28.094 1 25.47 1 MET B CA 1
ATOM 952 C C . MET B 1 1 ? 19.109 22.453 -27.516 1 25.47 1 MET B C 1
ATOM 954 O O . MET B 1 1 ? 17.953 22.828 -27.656 1 25.47 1 MET B O 1
ATOM 958 N N . SER B 1 2 ? 19.109 21.125 -27.656 1 36.81 2 SER B N 1
ATOM 959 C CA . SER B 1 2 ? 18.078 20.188 -27.25 1 36.81 2 SER B CA 1
ATOM 960 C C . SER B 1 2 ? 17.688 20.375 -25.781 1 36.81 2 SER B C 1
ATOM 962 O O . SER B 1 2 ? 18.562 20.406 -24.906 1 36.81 2 SER B O 1
ATOM 964 N N . MET B 1 3 ? 16.828 21.328 -25.469 1 33.94 3 MET B N 1
ATOM 965 C CA . MET B 1 3 ? 16.328 21.359 -24.094 1 33.94 3 MET B CA 1
ATOM 966 C C . MET B 1 3 ? 16.141 19.953 -23.547 1 33.94 3 MET B C 1
ATOM 968 O O . MET B 1 3 ? 15.438 19.141 -24.156 1 33.94 3 MET B O 1
ATOM 972 N N . SER B 1 4 ? 17.234 19.281 -23.172 1 38.41 4 SER B N 1
ATOM 973 C CA . SER B 1 4 ? 17.062 18.047 -22.391 1 38.41 4 SER B CA 1
ATOM 974 C C . SER B 1 4 ? 15.906 18.172 -21.406 1 38.41 4 SER B C 1
ATOM 976 O O . SER B 1 4 ? 15.898 19.078 -20.562 1 38.41 4 SER B O 1
ATOM 978 N N . ASP B 1 5 ? 14.742 18.344 -21.828 1 39.47 5 ASP B N 1
ATOM 979 C CA . ASP B 1 5 ? 13.641 18.156 -20.891 1 39.47 5 ASP B CA 1
ATOM 980 C C . ASP B 1 5 ? 13.984 17.094 -19.844 1 39.47 5 ASP B C 1
ATOM 982 O O . ASP B 1 5 ? 14.102 15.914 -20.156 1 39.47 5 ASP B O 1
ATOM 986 N N . GLY B 1 6 ? 15.117 17.078 -19.094 1 43.47 6 GLY B N 1
ATOM 987 C CA . GLY B 1 6 ? 15.484 16.281 -17.938 1 43.47 6 GLY B CA 1
ATOM 988 C C . GLY B 1 6 ? 14.289 15.82 -17.125 1 43.47 6 GLY B C 1
ATOM 989 O O . GLY B 1 6 ? 13.984 16.406 -16.078 1 43.47 6 GLY B O 1
ATOM 990 N N . SER B 1 7 ? 13.156 15.469 -17.531 1 48.16 7 SER B N 1
ATOM 991 C CA . SER B 1 7 ? 12.023 14.906 -16.812 1 48.16 7 SER B CA 1
ATOM 992 C C . SER B 1 7 ? 12.477 13.945 -15.719 1 48.16 7 SER B C 1
ATOM 994 O O . SER B 1 7 ? 12.922 12.836 -16.016 1 48.16 7 SER B O 1
ATOM 996 N N . ASN B 1 8 ? 13.297 14.289 -14.711 1 61.12 8 ASN B N 1
ATOM 997 C CA . ASN B 1 8 ? 13.805 13.57 -13.555 1 61.12 8 ASN B CA 1
ATOM 998 C C . ASN B 1 8 ? 12.742 12.672 -12.93 1 61.12 8 ASN B C 1
ATOM 1000 O O . ASN B 1 8 ? 12.086 13.062 -11.961 1 61.12 8 ASN B O 1
ATOM 1004 N N . THR B 1 9 ? 12.133 11.797 -13.531 1 84.88 9 THR B N 1
ATOM 1005 C CA . THR B 1 9 ? 11.156 10.82 -13.07 1 84.88 9 THR B CA 1
ATOM 1006 C C . THR B 1 9 ? 11.758 9.914 -12 1 84.88 9 THR B C 1
ATOM 1008 O O . THR B 1 9 ? 12.922 9.539 -12.086 1 84.88 9 THR B O 1
ATOM 1011 N N . ILE B 1 10 ? 11.156 9.977 -10.922 1 89.69 10 ILE B N 1
ATOM 1012 C CA . ILE B 1 10 ? 11.57 9.125 -9.805 1 89.69 10 ILE B CA 1
ATOM 1013 C C . ILE B 1 10 ? 11.445 7.656 -10.203 1 89.69 10 ILE B C 1
ATOM 1015 O O . ILE B 1 10 ? 10.391 7.227 -10.672 1 89.69 10 ILE B O 1
ATOM 1019 N N . LYS B 1 11 ? 12.57 6.93 -10.172 1 89.56 11 LYS B N 1
ATOM 1020 C CA . LYS B 1 11 ? 12.625 5.52 -10.539 1 89.56 11 LYS B CA 1
ATOM 1021 C C . LYS B 1 11 ? 12.688 4.633 -9.297 1 89.56 11 LYS B C 1
ATOM 1023 O O . LYS B 1 11 ? 13.023 5.102 -8.211 1 89.56 11 LYS B O 1
ATOM 1028 N N . PRO B 1 12 ? 12.273 3.324 -9.453 1 89.69 12 PRO B N 1
ATOM 1029 C CA . PRO B 1 12 ? 12.43 2.406 -8.32 1 89.69 12 PRO B CA 1
ATOM 1030 C C . PRO B 1 12 ? 13.836 2.436 -7.723 1 89.69 12 PRO B C 1
ATOM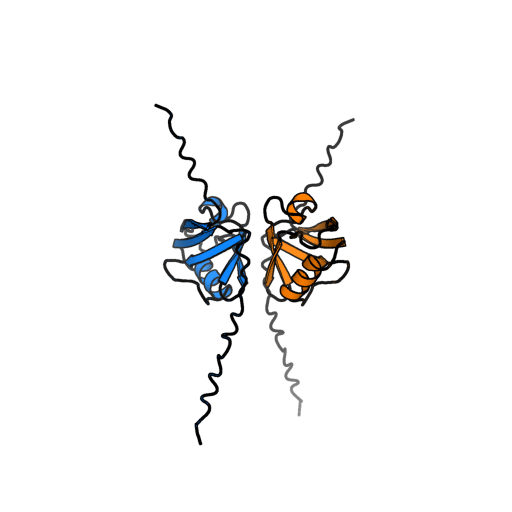 1032 O O . PRO B 1 12 ? 14.82 2.42 -8.461 1 89.69 12 PRO B O 1
ATOM 1035 N N . GLY B 1 13 ? 13.859 2.471 -6.422 1 92.25 13 GLY B N 1
ATOM 1036 C CA . GLY B 1 13 ? 15.141 2.506 -5.742 1 92.25 13 GLY B CA 1
ATOM 1037 C C . GLY B 1 13 ? 15.641 3.914 -5.473 1 92.25 13 GLY B C 1
ATOM 1038 O O . GLY B 1 13 ? 16.625 4.105 -4.758 1 92.25 13 GLY B O 1
ATOM 1039 N N . ASP B 1 14 ? 15.031 4.906 -6.008 1 95.06 14 ASP B N 1
ATOM 1040 C CA . ASP B 1 14 ? 15.43 6.297 -5.801 1 95.06 14 ASP B CA 1
ATOM 1041 C C . ASP B 1 14 ? 14.93 6.816 -4.453 1 95.06 14 ASP B C 1
ATOM 1043 O O . ASP B 1 14 ? 13.859 6.426 -3.988 1 95.06 14 ASP B O 1
ATOM 1047 N N . LEU B 1 15 ? 15.734 7.695 -3.879 1 96.5 15 LEU B N 1
ATOM 1048 C CA . LEU B 1 15 ? 15.266 8.484 -2.748 1 96.5 15 LEU B CA 1
ATOM 1049 C C . LEU B 1 15 ? 14.422 9.664 -3.221 1 96.5 15 LEU B C 1
ATOM 1051 O O . LEU B 1 15 ? 14.688 10.242 -4.277 1 96.5 15 LEU B O 1
ATOM 1055 N N . LEU B 1 16 ? 13.469 10 -2.459 1 97.19 16 LEU B N 1
ATOM 1056 C CA . LEU B 1 16 ? 12.672 11.188 -2.74 1 97.19 16 LEU B CA 1
ATOM 1057 C C . LEU B 1 16 ? 12.422 11.984 -1.467 1 97.19 16 LEU B C 1
ATOM 1059 O O . LEU B 1 16 ? 12.477 11.438 -0.364 1 97.19 16 LEU B O 1
ATOM 1063 N N . TRP B 1 17 ? 12.133 13.266 -1.667 1 97.69 17 TRP B N 1
ATOM 1064 C CA . TRP B 1 17 ? 11.82 14.195 -0.589 1 97.69 17 TRP B CA 1
ATOM 1065 C C . TRP B 1 17 ? 10.562 14.992 -0.902 1 97.69 17 TRP B C 1
ATOM 1067 O O . TRP B 1 17 ? 10.195 15.148 -2.068 1 97.69 17 TRP B O 1
ATOM 1077 N N . GLY B 1 18 ? 9.938 15.359 0.153 1 97.56 18 GLY B N 1
ATOM 1078 C CA . GLY B 1 18 ? 8.781 16.234 0.023 1 97.56 18 GLY B CA 1
ATOM 1079 C C . GLY B 1 18 ? 8.438 16.969 1.306 1 97.56 18 GLY B C 1
ATOM 1080 O O . GLY B 1 18 ? 8.945 16.625 2.377 1 97.56 18 GLY B O 1
ATOM 1081 N N . GLN B 1 19 ? 7.664 18 1.115 1 97.19 19 GLN B N 1
ATOM 1082 C CA . GLN B 1 19 ? 7.215 18.75 2.285 1 97.19 19 GLN B CA 1
ATOM 1083 C C . GLN B 1 19 ? 5.84 19.359 2.051 1 97.19 19 GLN B C 1
ATOM 1085 O O . GLN B 1 19 ? 5.441 19.594 0.907 1 97.19 19 GLN B O 1
ATOM 1090 N N . VAL B 1 20 ? 5.168 19.484 3.172 1 96.44 20 VAL B N 1
ATOM 1091 C CA . VAL B 1 20 ? 3.871 20.156 3.127 1 96.44 20 VAL B CA 1
ATOM 1092 C C . VAL B 1 20 ? 3.754 21.125 4.301 1 96.44 20 VAL B C 1
ATOM 1094 O O . VAL B 1 20 ? 4.391 20.938 5.34 1 96.44 20 VAL B O 1
ATOM 1097 N N . LYS B 1 21 ? 3.094 22.219 4.039 1 94.44 21 LYS B N 1
ATOM 1098 C CA . LYS B 1 21 ? 2.701 23.156 5.078 1 94.44 21 LYS B CA 1
ATOM 1099 C C . LYS B 1 21 ? 1.182 23.234 5.211 1 94.44 21 LYS B C 1
ATOM 1101 O O . LYS B 1 21 ? 0.486 23.594 4.262 1 94.44 21 LYS B O 1
ATOM 1106 N N . LYS B 1 22 ? 0.75 22.797 6.312 1 93.31 22 LYS B N 1
ATOM 1107 C CA . LYS B 1 22 ? -0.685 22.859 6.578 1 93.31 22 LYS B CA 1
ATOM 1108 C C . LYS B 1 22 ? -1.145 24.297 6.828 1 93.31 22 LYS B C 1
ATOM 1110 O O . LYS B 1 22 ? -0.38 25.109 7.34 1 93.31 22 LYS B O 1
ATOM 1115 N N . SER B 1 23 ? -2.355 24.422 6.336 1 86.25 23 SER B N 1
ATOM 1116 C CA . SER B 1 23 ? -2.945 25.719 6.637 1 86.25 23 SER B CA 1
ATOM 1117 C C . SER B 1 23 ? -3.23 25.859 8.125 1 86.25 23 SER B C 1
ATOM 1119 O O . SER B 1 23 ? -3.16 24.891 8.875 1 86.25 23 SER B O 1
ATOM 1121 N N . LYS B 1 24 ? -3.402 26.984 8.539 1 72.44 24 LYS B N 1
ATOM 1122 C CA . LYS B 1 24 ? -3.643 27.328 9.938 1 72.44 24 LYS B CA 1
ATOM 1123 C C . LYS B 1 24 ? -4.773 26.484 10.523 1 72.44 24 LYS B C 1
ATOM 1125 O O . LYS B 1 24 ? -4.832 26.266 11.734 1 72.44 24 LYS B O 1
ATOM 1130 N N . ASN B 1 25 ? -5.574 25.953 9.57 1 64.5 25 ASN B N 1
ATOM 1131 C CA . ASN B 1 25 ? -6.559 25.031 10.125 1 64.5 25 ASN B CA 1
ATOM 1132 C C . ASN B 1 25 ? -5.965 23.641 10.328 1 64.5 25 ASN B C 1
ATOM 1134 O O . ASN B 1 25 ? -5.473 23.031 9.383 1 64.5 25 ASN B O 1
ATOM 1138 N N . ALA B 1 26 ? -5.508 23.344 11.477 1 60.66 26 ALA B N 1
ATOM 1139 C CA . ALA B 1 26 ? -4.781 22.172 11.961 1 60.66 26 ALA B CA 1
ATOM 1140 C C . ALA B 1 26 ? -5.445 20.891 11.477 1 60.66 26 ALA B C 1
ATOM 1142 O O . ALA B 1 26 ? -4.844 19.812 11.547 1 60.66 26 ALA B O 1
ATOM 1143 N N . ASN B 1 27 ? -6.602 21.094 10.773 1 70.06 27 ASN B N 1
ATOM 1144 C CA . ASN B 1 27 ? -7.336 19.844 10.594 1 70.06 27 ASN B CA 1
ATOM 1145 C C . ASN B 1 27 ? -7.203 19.312 9.172 1 70.06 27 ASN B C 1
ATOM 1147 O O . ASN B 1 27 ? -8.031 18.516 8.719 1 70.06 27 ASN B O 1
ATOM 1151 N N . GLU B 1 28 ? -6.098 19.766 8.508 1 85.56 28 GLU B N 1
ATOM 1152 C CA . GLU B 1 28 ? -5.926 19.25 7.152 1 85.56 28 GLU B CA 1
ATOM 1153 C C . GLU B 1 28 ? -5.305 17.859 7.176 1 85.56 28 GLU B C 1
ATOM 1155 O O . GLU B 1 28 ? -4.328 17.609 7.887 1 85.56 28 GLU B O 1
ATOM 1160 N N . ASP B 1 29 ? -5.941 16.953 6.598 1 87.88 29 ASP B N 1
ATOM 1161 C CA . ASP B 1 29 ? -5.504 15.562 6.523 1 87.88 29 ASP B CA 1
ATOM 1162 C C . ASP B 1 29 ? -4.41 15.391 5.469 1 87.88 29 ASP B C 1
ATOM 1164 O O . ASP B 1 29 ? -4.484 15.977 4.387 1 87.88 29 ASP B O 1
ATOM 1168 N N . THR B 1 30 ? -3.381 14.711 5.785 1 94 30 THR B N 1
ATOM 1169 C CA . THR B 1 30 ? -2.277 14.477 4.859 1 94 30 THR B CA 1
ATOM 1170 C C . THR B 1 30 ? -2.693 13.508 3.756 1 94 30 THR B C 1
ATOM 1172 O O . THR B 1 30 ? -2.131 13.531 2.66 1 94 30 THR B O 1
ATOM 1175 N N . GLY B 1 31 ? -3.658 12.625 4.078 1 93.12 31 GLY B N 1
ATOM 1176 C CA . GLY B 1 31 ? -4.207 11.688 3.104 1 93.12 31 GLY B CA 1
ATOM 1177 C C . GLY B 1 31 ? -3.375 10.43 2.951 1 93.12 31 GLY B C 1
ATOM 1178 O O . GLY B 1 31 ? -3.455 9.75 1.927 1 93.12 31 GLY B O 1
ATOM 1179 N N . VAL B 1 32 ? -2.551 10.18 3.945 1 95.12 32 VAL B N 1
ATOM 1180 C CA . VAL B 1 32 ? -1.656 9.039 3.783 1 95.12 32 VAL B CA 1
ATOM 1181 C C . VAL B 1 32 ? -2.111 7.891 4.684 1 95.12 32 VAL B C 1
ATOM 1183 O O . VAL B 1 32 ? -2.479 8.109 5.84 1 95.12 32 VAL B O 1
ATOM 1186 N N . LYS B 1 33 ? -2.174 6.742 4.133 1 93 33 LYS B N 1
ATOM 1187 C CA . LYS B 1 33 ? -2.326 5.512 4.902 1 93 33 LYS B CA 1
ATOM 1188 C C . LYS B 1 33 ? -1.02 4.727 4.949 1 93 33 LYS B C 1
ATOM 1190 O O . LYS B 1 33 ? -0.422 4.445 3.908 1 93 33 LYS B O 1
ATOM 1195 N N . LEU B 1 34 ? -0.664 4.391 6.215 1 96.12 34 LEU B N 1
ATOM 1196 C CA . LEU B 1 34 ? 0.608 3.701 6.402 1 96.12 34 LEU B CA 1
ATOM 1197 C C . LEU B 1 34 ? 0.392 2.307 6.984 1 96.12 34 LEU B C 1
ATOM 1199 O O . LEU B 1 34 ? -0.644 2.039 7.598 1 96.12 34 LEU B O 1
ATOM 1203 N N . CYS B 1 35 ? 1.362 1.489 6.762 1 94.69 35 CYS B N 1
ATOM 1204 C CA . CYS B 1 35 ? 1.424 0.202 7.445 1 94.69 35 CYS B CA 1
ATOM 1205 C C . CYS B 1 35 ? 2.842 -0.097 7.918 1 94.69 35 CYS B C 1
ATOM 1207 O O . CYS B 1 35 ? 3.812 0.329 7.289 1 94.69 35 CYS B O 1
ATOM 1209 N N . ASP B 1 36 ? 2.822 -0.739 9.023 1 93.88 36 ASP B N 1
ATOM 1210 C CA . ASP B 1 36 ? 4.094 -1.213 9.57 1 93.88 36 ASP B CA 1
ATOM 1211 C C . ASP B 1 36 ? 4.359 -2.66 9.164 1 93.88 36 ASP B C 1
ATOM 1213 O O . ASP B 1 36 ? 3.496 -3.525 9.328 1 93.88 36 ASP B O 1
ATOM 1217 N N . ARG B 1 37 ? 5.48 -2.941 8.547 1 88.94 37 ARG B N 1
ATOM 1218 C CA . ARG B 1 37 ? 5.941 -4.281 8.195 1 88.94 37 ARG B CA 1
ATOM 1219 C C . ARG B 1 37 ? 7.445 -4.414 8.406 1 88.94 37 ARG B C 1
ATOM 1221 O O . ARG B 1 37 ? 8.234 -3.713 7.77 1 88.94 37 ARG B O 1
ATOM 1228 N N . ASN B 1 38 ? 7.785 -5.402 9.281 1 88.31 38 ASN B N 1
ATOM 1229 C CA . ASN B 1 38 ? 9.188 -5.645 9.609 1 88.31 38 ASN B CA 1
ATOM 1230 C C . ASN B 1 38 ? 9.875 -4.367 10.086 1 88.31 38 ASN B C 1
ATOM 1232 O O . ASN B 1 38 ? 10.969 -4.039 9.617 1 88.31 38 ASN B O 1
ATOM 1236 N N . SER B 1 39 ? 9.203 -3.6 10.898 1 91.94 39 SER B N 1
ATOM 1237 C CA . SER B 1 39 ? 9.703 -2.412 11.586 1 91.94 39 SER B CA 1
ATOM 1238 C C . SER B 1 39 ? 9.945 -1.271 10.602 1 91.94 39 SER B C 1
ATOM 1240 O O . SER B 1 39 ? 10.641 -0.305 10.93 1 91.94 39 SER B O 1
ATOM 1242 N N . LYS B 1 40 ? 9.461 -1.49 9.391 1 94.5 40 LYS B N 1
ATOM 1243 C CA . LYS B 1 40 ? 9.508 -0.425 8.391 1 94.5 40 LYS B CA 1
ATOM 1244 C C . LYS B 1 40 ? 8.109 0.088 8.07 1 94.5 40 LYS B C 1
ATOM 1246 O O . LYS B 1 40 ? 7.125 -0.641 8.219 1 94.5 40 LYS B O 1
ATOM 1251 N N . LEU B 1 41 ? 8.078 1.326 7.664 1 97 41 LEU B N 1
ATOM 1252 C CA . LEU B 1 41 ? 6.789 1.936 7.355 1 97 41 LEU B CA 1
ATOM 1253 C C . LEU B 1 41 ? 6.602 2.076 5.848 1 97 41 LEU B C 1
ATOM 1255 O O . LEU B 1 41 ? 7.48 2.59 5.152 1 97 41 LEU B O 1
ATOM 1259 N N . TRP B 1 42 ? 5.453 1.595 5.383 1 95.88 42 TRP B N 1
ATOM 1260 C CA . TRP B 1 42 ? 5.137 1.61 3.959 1 95.88 42 TRP B CA 1
ATOM 1261 C C . TRP B 1 42 ? 3.869 2.418 3.693 1 95.88 42 TRP B C 1
ATOM 1263 O O . TRP B 1 42 ? 2.908 2.346 4.461 1 95.88 42 TRP B O 1
ATOM 1273 N N . VAL B 1 43 ? 3.902 3.055 2.582 1 96.44 43 VAL B N 1
ATOM 1274 C CA . VAL B 1 43 ? 2.719 3.789 2.143 1 96.44 43 VAL B CA 1
ATOM 1275 C C . VAL B 1 43 ? 1.757 2.84 1.432 1 96.44 43 VAL B C 1
ATOM 1277 O O . VAL B 1 43 ? 2.098 2.26 0.399 1 96.44 43 VAL B O 1
ATOM 1280 N N . ILE B 1 44 ? 0.642 2.736 1.996 1 94.31 44 ILE B N 1
ATOM 1281 C CA . ILE B 1 44 ? -0.39 1.907 1.384 1 94.31 44 ILE B CA 1
ATOM 1282 C C . ILE B 1 44 ? -1.09 2.689 0.274 1 94.31 44 ILE B C 1
ATOM 1284 O O . ILE B 1 44 ? -1.245 2.189 -0.843 1 94.31 44 ILE B O 1
ATOM 1288 N N . ARG B 1 45 ? -1.45 3.891 0.614 1 91.38 45 ARG B N 1
ATOM 1289 C CA . ARG B 1 45 ? -2.139 4.746 -0.347 1 91.38 45 ARG B CA 1
ATOM 1290 C C . ARG B 1 45 ? -2.039 6.215 0.052 1 91.38 45 ARG B C 1
ATOM 1292 O O . ARG B 1 45 ? -1.775 6.527 1.215 1 91.38 45 ARG B O 1
ATOM 1299 N N . ILE B 1 46 ? -2.211 6.945 -0.999 1 93.25 46 ILE B N 1
ATOM 1300 C CA . ILE B 1 46 ? -2.395 8.391 -0.853 1 93.25 46 ILE B CA 1
ATOM 1301 C C . ILE B 1 46 ? -3.771 8.789 -1.375 1 93.25 46 ILE B C 1
ATOM 1303 O O . ILE B 1 46 ? -4.141 8.438 -2.498 1 93.25 46 ILE B O 1
ATOM 1307 N N . GLN B 1 47 ? -4.473 9.43 -0.551 1 90.75 47 GLN B N 1
ATOM 1308 C CA . GLN B 1 47 ? -5.805 9.875 -0.953 1 90.75 47 GLN B CA 1
ATOM 1309 C C . GLN B 1 47 ? -5.727 10.945 -2.037 1 90.75 47 GLN B C 1
ATOM 1311 O O . GLN B 1 47 ? -4.949 11.898 -1.922 1 90.75 47 GLN B O 1
ATOM 1316 N N . ASP B 1 48 ? -6.539 10.766 -3.037 1 88.75 48 ASP B N 1
ATOM 1317 C CA . ASP B 1 48 ? -6.586 11.75 -4.113 1 88.75 48 ASP B CA 1
ATOM 1318 C C . ASP B 1 48 ? -6.98 13.125 -3.578 1 88.75 48 ASP B C 1
ATOM 1320 O O . ASP B 1 48 ? -7.914 13.25 -2.785 1 88.75 48 ASP B O 1
ATOM 1324 N N . GLY B 1 49 ? -6.23 14.148 -3.984 1 91.5 49 GLY B N 1
ATOM 1325 C CA . GLY B 1 49 ? -6.566 15.516 -3.633 1 91.5 49 GLY B CA 1
ATOM 1326 C C . GLY B 1 49 ? -6.059 15.922 -2.262 1 91.5 49 GLY B C 1
ATOM 1327 O O . GLY B 1 49 ? -6.234 17.062 -1.845 1 91.5 49 GLY B O 1
ATOM 1328 N N . SER B 1 50 ? -5.469 15 -1.542 1 92.31 50 SER B N 1
ATOM 1329 C CA . SER B 1 50 ? -4.969 15.281 -0.201 1 92.31 50 SER B CA 1
ATOM 1330 C C . SER B 1 50 ? -3.68 16.094 -0.251 1 92.31 50 SER B C 1
ATOM 1332 O O . SER B 1 50 ? -3.15 16.359 -1.332 1 92.31 50 SER B O 1
ATOM 1334 N N . LEU B 1 51 ? -3.25 16.578 0.879 1 94.5 51 LEU B N 1
ATOM 1335 C CA . LEU B 1 51 ? -2.049 17.406 0.982 1 94.5 51 LEU B CA 1
ATOM 1336 C C . LEU B 1 51 ? -0.847 16.688 0.371 1 94.5 51 LEU B C 1
ATOM 1338 O O . LEU B 1 51 ? -0.117 17.266 -0.435 1 94.5 51 LEU B O 1
ATOM 1342 N N . PHE B 1 52 ? -0.672 15.492 0.72 1 96.69 52 PHE B N 1
ATOM 1343 C CA . PHE B 1 52 ? 0.495 14.766 0.229 1 96.69 52 PHE B CA 1
ATOM 1344 C C . PHE B 1 52 ? 0.379 14.5 -1.267 1 96.69 52 PHE B C 1
ATOM 1346 O O . PHE B 1 52 ? 1.38 14.516 -1.985 1 96.69 52 PHE B O 1
ATOM 1353 N N . HIS B 1 53 ? -0.87 14.219 -1.628 1 95.06 53 HIS B N 1
ATOM 1354 C CA . HIS B 1 53 ? -1.092 14.023 -3.057 1 95.06 53 HIS B CA 1
ATOM 1355 C C . HIS B 1 53 ? -0.723 15.273 -3.846 1 95.06 53 HIS B C 1
ATOM 1357 O O . HIS B 1 53 ? -0.097 15.188 -4.902 1 95.06 53 HIS B O 1
ATOM 1363 N N . LYS B 1 54 ? -1.004 16.375 -3.311 1 95.12 54 LYS B N 1
ATOM 1364 C CA . LYS B 1 54 ? -0.85 17.641 -4.023 1 95.12 54 LYS B CA 1
ATOM 1365 C C . LYS B 1 54 ? 0.591 18.141 -3.955 1 95.12 54 LYS B C 1
ATOM 1367 O O . LYS B 1 54 ? 1.096 18.734 -4.914 1 95.12 54 LYS B O 1
ATOM 1372 N N . TRP B 1 55 ? 1.271 17.797 -2.891 1 96.44 55 TRP B N 1
ATOM 1373 C CA . TRP B 1 55 ? 2.473 18.594 -2.637 1 96.44 55 TRP B CA 1
ATOM 1374 C C . TRP B 1 55 ? 3.697 17.688 -2.518 1 96.44 55 TRP B C 1
ATOM 1376 O O . TRP B 1 55 ? 4.82 18.172 -2.371 1 96.44 55 TRP B O 1
ATOM 1386 N N . THR B 1 56 ? 3.59 16.453 -2.564 1 97.75 56 THR B N 1
ATOM 1387 C CA . THR B 1 56 ? 4.73 15.539 -2.486 1 97.75 56 THR B CA 1
ATOM 1388 C C . THR B 1 56 ? 4.684 14.516 -3.611 1 97.75 56 THR B C 1
ATOM 1390 O O . THR B 1 56 ? 3.619 14.25 -4.176 1 97.75 56 THR B O 1
ATOM 1393 N N . PRO B 1 57 ? 5.816 13.938 -3.922 1 96.56 57 PRO B N 1
ATOM 1394 C CA . PRO B 1 57 ? 5.836 12.867 -4.922 1 96.56 57 PRO B CA 1
ATOM 1395 C C . PRO B 1 57 ? 5.531 11.492 -4.32 1 96.56 57 PRO B C 1
ATOM 1397 O O . PRO B 1 57 ? 5.695 10.477 -4.992 1 96.56 57 PRO B O 1
ATOM 1400 N N . LEU B 1 58 ? 5.168 11.406 -3.131 1 95.81 58 LEU B N 1
ATOM 1401 C CA . LEU B 1 58 ? 4.938 10.156 -2.408 1 95.81 58 LEU B CA 1
ATOM 1402 C C . LEU B 1 58 ? 3.857 9.328 -3.09 1 95.81 58 LEU B C 1
ATOM 1404 O O . LEU B 1 58 ? 2.834 9.867 -3.52 1 95.81 58 LEU B O 1
ATOM 1408 N N . GLN B 1 59 ? 4.125 8.039 -3.146 1 92.62 59 GLN B N 1
ATOM 1409 C CA . GLN B 1 59 ? 3.17 7.133 -3.775 1 92.62 59 GLN B CA 1
ATOM 1410 C C . GLN B 1 59 ? 3.033 5.84 -2.977 1 92.62 59 GLN B C 1
ATOM 1412 O O . GLN B 1 59 ? 3.865 5.543 -2.119 1 92.62 59 GLN B O 1
ATOM 1417 N N . ALA B 1 60 ? 1.971 5.172 -3.33 1 91.5 60 ALA B N 1
ATOM 1418 C CA . ALA B 1 60 ? 1.806 3.84 -2.754 1 91.5 60 ALA B CA 1
ATOM 1419 C C . ALA B 1 60 ? 3.031 2.971 -3.02 1 91.5 60 ALA B C 1
ATOM 1421 O O . ALA B 1 60 ? 3.605 3.012 -4.109 1 91.5 60 ALA B O 1
ATOM 1422 N N . GLY B 1 61 ? 3.334 2.227 -2.031 1 93 61 GLY B N 1
ATOM 1423 C CA . GLY B 1 61 ? 4.461 1.318 -2.174 1 93 61 GLY B CA 1
ATOM 1424 C C . GLY B 1 61 ? 5.766 1.903 -1.669 1 93 61 GLY B C 1
ATOM 1425 O O . GLY B 1 61 ? 6.73 1.172 -1.436 1 93 61 GLY B O 1
ATOM 1426 N N . ASP B 1 62 ? 5.832 3.197 -1.55 1 94.38 62 ASP B N 1
ATOM 1427 C CA . ASP B 1 62 ? 7.039 3.838 -1.04 1 94.38 62 ASP B CA 1
ATOM 1428 C C . ASP B 1 62 ? 7.297 3.447 0.413 1 94.38 62 ASP B C 1
ATOM 1430 O O . ASP B 1 62 ? 6.355 3.186 1.168 1 94.38 62 ASP B O 1
ATOM 1434 N N . GLN B 1 63 ? 8.555 3.371 0.696 1 95.94 63 GLN B N 1
ATOM 1435 C CA . GLN B 1 63 ? 8.953 3.219 2.092 1 95.94 63 GLN B CA 1
ATOM 1436 C C . GLN B 1 63 ? 9.266 4.574 2.727 1 95.94 63 GLN B C 1
ATOM 1438 O O . GLN B 1 63 ? 10.086 5.332 2.215 1 95.94 63 GLN B O 1
ATOM 1443 N N . LEU B 1 64 ? 8.562 4.91 3.773 1 98.06 64 LEU B N 1
ATOM 1444 C CA . LEU B 1 64 ? 8.844 6.133 4.516 1 98.06 64 LEU B CA 1
ATOM 1445 C C . LEU B 1 64 ? 10.094 5.965 5.383 1 98.06 64 LEU B C 1
ATOM 1447 O O . LEU B 1 64 ? 10.164 5.047 6.199 1 98.06 64 LEU B O 1
ATOM 1451 N N . LEU B 1 65 ? 11.062 6.832 5.246 1 98.38 65 LEU B N 1
ATOM 1452 C CA . LEU B 1 65 ? 12.344 6.668 5.918 1 98.38 65 LEU B CA 1
ATOM 1453 C C . LEU B 1 65 ? 12.484 7.668 7.062 1 98.38 65 LEU B C 1
ATOM 1455 O O . LEU B 1 65 ? 13.086 7.355 8.094 1 98.38 65 LEU B O 1
ATOM 1459 N N . ALA B 1 66 ? 11.969 8.859 6.863 1 98.69 66 ALA B N 1
ATOM 1460 C CA . ALA B 1 66 ? 12.117 9.906 7.875 1 98.69 66 ALA B CA 1
ATOM 1461 C C . ALA B 1 66 ? 10.977 10.914 7.797 1 98.69 66 ALA B C 1
ATOM 1463 O O . ALA B 1 66 ? 10.414 11.133 6.723 1 98.69 66 ALA B O 1
ATOM 1464 N N . VAL B 1 67 ? 10.664 11.516 8.93 1 98.62 67 VAL B N 1
ATOM 1465 C CA . VAL B 1 67 ? 9.719 12.617 9.055 1 98.62 67 VAL B CA 1
ATOM 1466 C C . VAL B 1 67 ? 10.344 13.734 9.891 1 98.62 67 VAL B C 1
ATOM 1468 O O . VAL B 1 67 ? 10.805 13.5 11.008 1 98.62 67 VAL B O 1
ATOM 1471 N N . ASN B 1 68 ? 10.391 14.859 9.328 1 98 68 ASN B N 1
ATOM 1472 C CA . ASN B 1 68 ? 10.984 16.016 9.992 1 98 68 ASN B CA 1
ATOM 1473 C C . ASN B 1 68 ? 12.383 15.695 10.523 1 98 68 ASN B C 1
ATOM 1475 O O . ASN B 1 68 ? 12.68 15.969 11.688 1 98 68 ASN B O 1
ATOM 1479 N N . ASP B 1 69 ? 13.094 15.008 9.703 1 97.19 69 ASP B N 1
ATOM 1480 C CA . ASP B 1 69 ? 14.516 14.727 9.906 1 97.19 69 ASP B CA 1
ATOM 1481 C C . ASP B 1 69 ? 14.719 13.688 11.008 1 97.19 69 ASP B C 1
ATOM 1483 O O . ASP B 1 69 ? 15.844 13.461 11.453 1 97.19 69 ASP B O 1
ATOM 1487 N N . ARG B 1 70 ? 13.688 13.133 11.375 1 97.38 70 ARG B N 1
ATOM 1488 C CA . ARG B 1 70 ? 13.758 12.016 12.312 1 97.38 70 ARG B CA 1
ATOM 1489 C C . ARG B 1 70 ? 13.586 10.68 11.594 1 97.38 70 ARG B C 1
ATOM 1491 O O . ARG B 1 70 ? 12.617 10.492 10.859 1 97.38 70 ARG B O 1
ATOM 1498 N N . ASN B 1 71 ? 14.508 9.781 11.898 1 98 71 ASN B N 1
ATOM 1499 C CA . ASN B 1 71 ? 14.398 8.43 11.367 1 98 71 ASN B CA 1
ATOM 1500 C C . ASN B 1 71 ? 13.172 7.707 11.922 1 98 71 ASN B C 1
ATOM 1502 O O . ASN B 1 71 ? 12.93 7.727 13.125 1 98 71 ASN B O 1
ATOM 1506 N N . VAL B 1 72 ? 12.383 7.055 10.977 1 98.12 72 VAL B N 1
ATOM 1507 C CA . VAL B 1 72 ? 11.125 6.484 11.461 1 98.12 72 VAL B CA 1
ATOM 1508 C C . VAL B 1 72 ? 11.281 4.98 11.664 1 98.12 72 VAL B C 1
ATOM 1510 O O . VAL B 1 72 ? 10.32 4.285 11.992 1 98.12 72 VAL B O 1
ATOM 1513 N N . ASP B 1 73 ? 12.516 4.492 11.484 1 95.31 73 ASP B N 1
ATOM 1514 C CA . ASP B 1 73 ? 12.758 3.076 11.734 1 95.31 73 ASP B CA 1
ATOM 1515 C C . ASP B 1 73 ? 12.32 2.686 13.148 1 95.31 73 ASP B C 1
ATOM 1517 O O . ASP B 1 73 ? 12.742 3.305 14.125 1 95.31 73 ASP B O 1
ATOM 1521 N N . GLY B 1 74 ? 11.445 1.698 13.227 1 94.31 74 GLY B N 1
ATOM 1522 C CA . GLY B 1 74 ? 11 1.228 14.523 1 94.31 74 GLY B CA 1
ATOM 1523 C C . GLY B 1 74 ? 9.836 2.025 15.086 1 94.31 74 GLY B C 1
ATOM 1524 O O . GLY B 1 74 ? 9.297 1.688 16.141 1 94.31 74 GLY B O 1
ATOM 1525 N N . MET B 1 75 ? 9.461 3.072 14.469 1 95.94 75 MET B N 1
ATOM 1526 C CA . MET B 1 75 ? 8.281 3.812 14.906 1 95.94 75 MET B CA 1
ATOM 1527 C C . MET B 1 75 ? 7.008 3.078 14.516 1 95.94 75 MET B C 1
ATOM 1529 O O . MET B 1 75 ? 6.973 2.379 13.5 1 95.94 75 MET B O 1
ATOM 1533 N N . SER B 1 76 ? 6.027 3.34 15.344 1 95.12 76 SER B N 1
ATOM 1534 C CA . SER B 1 76 ? 4.715 2.805 14.992 1 95.12 76 SER B CA 1
ATOM 1535 C C . SER B 1 76 ? 3.982 3.727 14.023 1 95.12 76 SER B C 1
ATOM 1537 O O . SER B 1 76 ? 4.297 4.914 13.93 1 95.12 76 SER B O 1
ATOM 1539 N N . VAL B 1 77 ? 2.996 3.188 13.344 1 95.56 77 VAL B N 1
ATOM 1540 C CA . VAL B 1 77 ? 2.154 3.963 12.438 1 95.56 77 VAL B CA 1
ATOM 1541 C C . VAL B 1 77 ? 1.483 5.102 13.203 1 95.56 77 VAL B C 1
ATOM 1543 O O . VAL B 1 77 ? 1.428 6.234 12.727 1 95.56 77 VAL B O 1
ATOM 1546 N N . ASP B 1 78 ? 0.99 4.785 14.461 1 95.19 78 ASP B N 1
ATOM 1547 C CA . ASP B 1 78 ? 0.303 5.777 15.281 1 95.19 78 ASP B CA 1
ATOM 1548 C C . ASP B 1 78 ? 1.221 6.957 15.602 1 95.19 78 ASP B C 1
ATOM 1550 O O . ASP B 1 78 ? 0.785 8.109 15.594 1 95.19 78 ASP B O 1
ATOM 1554 N N . GLU B 1 79 ? 2.432 6.68 15.875 1 96.12 79 GLU B N 1
ATOM 1555 C CA . GLU B 1 79 ? 3.396 7.73 16.188 1 96.12 79 GLU B CA 1
ATOM 1556 C C . GLU B 1 79 ? 3.584 8.672 15 1 96.12 79 GLU B C 1
ATOM 1558 O O . GLU B 1 79 ? 3.572 9.891 15.156 1 96.12 79 GLU B O 1
ATOM 1563 N N . VAL B 1 80 ? 3.754 8.141 13.859 1 97.38 80 VAL B N 1
ATOM 1564 C CA . VAL B 1 80 ? 3.936 8.945 12.656 1 97.38 80 VAL B CA 1
ATOM 1565 C C . VAL B 1 80 ? 2.652 9.719 12.359 1 97.38 80 VAL B C 1
ATOM 1567 O O . VAL B 1 80 ? 2.699 10.906 12.023 1 97.38 80 VAL B O 1
ATOM 1570 N N . HIS B 1 81 ? 1.538 9.031 12.516 1 95.38 81 HIS B N 1
ATOM 1571 C CA . HIS B 1 81 ? 0.257 9.688 12.289 1 95.38 81 HIS B CA 1
ATOM 1572 C C . HIS B 1 81 ? 0.087 10.891 13.211 1 95.38 81 HIS B C 1
ATOM 1574 O O . HIS B 1 81 ? -0.467 11.922 12.797 1 95.38 81 HIS B O 1
ATOM 1580 N N . ARG B 1 82 ? 0.508 10.766 14.453 1 95.12 82 ARG B N 1
ATOM 1581 C CA . ARG B 1 82 ? 0.43 11.883 15.391 1 95.12 82 ARG B CA 1
ATOM 1582 C C . ARG B 1 82 ? 1.231 13.078 14.883 1 95.12 82 ARG B C 1
ATOM 1584 O O . ARG B 1 82 ? 0.776 14.219 14.969 1 95.12 82 ARG B O 1
ATOM 1591 N N . ILE B 1 83 ? 2.389 12.844 14.328 1 94.88 83 ILE B N 1
ATOM 1592 C CA . ILE B 1 83 ? 3.197 13.922 13.758 1 94.88 83 ILE B CA 1
ATOM 1593 C C . ILE B 1 83 ? 2.451 14.57 12.594 1 94.88 83 ILE B C 1
ATOM 1595 O O . ILE B 1 83 ? 2.357 15.797 12.516 1 94.88 83 ILE B O 1
ATOM 1599 N N . PHE B 1 84 ? 1.839 13.812 11.742 1 94.94 84 PHE B N 1
ATOM 1600 C CA . PHE B 1 84 ? 1.121 14.305 10.57 1 94.94 84 PHE B CA 1
ATOM 1601 C C . PHE B 1 84 ? -0.097 15.117 10.984 1 94.94 84 PHE B C 1
ATOM 1603 O O . PHE B 1 84 ? -0.514 16.031 10.266 1 94.94 84 PHE B O 1
ATOM 1610 N N . GLN B 1 85 ? -0.583 14.797 12.172 1 92.56 85 GLN B N 1
ATOM 1611 C CA . GLN B 1 85 ? -1.78 15.477 12.648 1 92.56 85 GLN B CA 1
ATOM 1612 C C . GLN B 1 85 ? -1.422 16.766 13.375 1 92.56 85 GLN B C 1
ATOM 1614 O O . GLN B 1 85 ? -2.15 17.766 13.281 1 92.56 85 GLN B O 1
ATOM 1619 N N . THR B 1 86 ? -0.312 16.797 14.055 1 92.06 86 THR B N 1
ATOM 1620 C CA . THR B 1 86 ? -0.067 17.891 15 1 92.06 86 THR B CA 1
ATOM 1621 C C . THR B 1 86 ? 0.897 18.906 14.406 1 92.06 86 THR B C 1
ATOM 1623 O O . THR B 1 86 ? 0.867 20.078 14.781 1 92.06 86 THR B O 1
ATOM 1626 N N . GLU B 1 87 ? 1.733 18.484 13.492 1 93.06 87 GLU B N 1
ATOM 1627 C CA . GLU B 1 87 ? 2.738 19.406 12.977 1 93.06 87 GLU B CA 1
ATOM 1628 C C . GLU B 1 87 ? 2.199 20.188 11.781 1 93.06 87 GLU B C 1
ATOM 1630 O O . GLU B 1 87 ? 1.477 19.656 10.945 1 93.06 87 GLU B O 1
ATOM 1635 N N . GLN B 1 88 ? 2.58 21.375 11.758 1 93.5 88 GLN B N 1
ATOM 1636 C CA . GLN B 1 88 ? 2.176 22.25 10.656 1 93.5 88 GLN B CA 1
ATOM 1637 C C . GLN B 1 88 ? 3.096 22.078 9.453 1 93.5 88 GLN B C 1
ATOM 1639 O O . GLN B 1 88 ? 2.639 22.094 8.312 1 93.5 88 GLN B O 1
ATOM 1644 N N . HIS B 1 89 ? 4.355 22.031 9.727 1 95.62 89 HIS B N 1
ATOM 1645 C CA . HIS B 1 89 ? 5.348 21.797 8.688 1 95.62 89 HIS B CA 1
ATOM 1646 C C . HIS B 1 89 ? 5.848 20.359 8.711 1 95.62 89 HIS B C 1
ATOM 1648 O O . HIS B 1 89 ? 6.387 19.906 9.719 1 95.62 89 HIS B O 1
ATOM 1654 N N . ILE B 1 90 ? 5.633 19.672 7.656 1 97.12 90 ILE B N 1
ATOM 1655 C CA . ILE B 1 90 ? 6.016 18.266 7.598 1 97.12 90 ILE B CA 1
ATOM 1656 C C . ILE B 1 90 ? 7 18.047 6.449 1 97.12 90 ILE B C 1
ATOM 1658 O O . ILE B 1 90 ? 6.703 18.375 5.301 1 97.12 90 ILE B O 1
ATOM 1662 N N . LYS B 1 91 ? 8.172 17.531 6.707 1 98.44 91 LYS B N 1
ATOM 1663 C CA . LYS B 1 91 ? 9.164 17.094 5.734 1 98.44 91 LYS B CA 1
ATOM 1664 C C . LYS B 1 91 ? 9.297 15.57 5.73 1 98.44 91 LYS B C 1
ATOM 1666 O O . LYS B 1 91 ? 9.375 14.945 6.789 1 98.44 91 LYS B O 1
ATOM 1671 N N . ILE B 1 92 ? 9.32 15.031 4.574 1 98.69 92 ILE B N 1
ATOM 1672 C CA . ILE B 1 92 ? 9.438 13.578 4.531 1 98.69 92 ILE B CA 1
ATOM 1673 C C . ILE B 1 92 ? 10.609 13.188 3.639 1 98.69 92 ILE B C 1
ATOM 1675 O O . ILE B 1 92 ? 10.961 13.914 2.707 1 98.69 92 ILE B O 1
ATOM 1679 N N . LYS B 1 93 ? 11.203 12.086 3.969 1 98.75 93 LYS B N 1
ATOM 1680 C CA . LYS B 1 93 ? 12.141 11.32 3.156 1 98.75 93 LYS B CA 1
ATOM 1681 C C . LYS B 1 93 ? 11.633 9.898 2.924 1 98.75 93 LYS B C 1
ATOM 1683 O O . LYS B 1 93 ? 11.203 9.227 3.863 1 98.75 93 LYS B O 1
ATOM 1688 N N . ALA B 1 94 ? 11.656 9.5 1.664 1 98.38 94 ALA B N 1
ATOM 1689 C CA . ALA B 1 94 ? 11.133 8.172 1.353 1 98.38 94 ALA B CA 1
ATOM 1690 C C . ALA B 1 94 ? 11.938 7.512 0.241 1 98.38 94 ALA B C 1
ATOM 1692 O O . ALA B 1 94 ? 12.734 8.164 -0.431 1 98.38 94 ALA B O 1
ATOM 1693 N N . LEU B 1 95 ? 11.797 6.215 0.182 1 96.81 95 LEU B N 1
ATOM 1694 C CA . LEU B 1 95 ? 12.414 5.391 -0.851 1 96.81 95 LEU B CA 1
ATOM 1695 C C . LEU B 1 95 ? 11.359 4.848 -1.815 1 96.81 95 LEU B C 1
ATOM 1697 O O . LEU B 1 95 ? 10.383 4.238 -1.39 1 96.81 95 LEU B O 1
ATOM 1701 N N . ARG B 1 96 ? 11.555 5.117 -3.145 1 94.88 96 ARG B N 1
ATOM 1702 C CA . ARG B 1 96 ? 10.656 4.57 -4.152 1 94.88 96 ARG B CA 1
ATOM 1703 C C . ARG B 1 96 ? 10.758 3.049 -4.207 1 94.88 96 ARG B C 1
ATOM 1705 O O . ARG B 1 96 ? 11.852 2.492 -4.254 1 94.88 96 ARG B O 1
ATOM 1712 N N . ALA B 1 97 ? 9.477 2.461 -4.145 1 86.75 97 ALA B N 1
ATOM 1713 C CA . ALA B 1 97 ? 9.352 1.007 -4.121 1 86.75 97 ALA B CA 1
ATOM 1714 C C . ALA B 1 97 ? 10.156 0.366 -5.25 1 86.75 97 ALA B C 1
ATOM 1716 O O . ALA B 1 97 ? 10.141 0.849 -6.383 1 86.75 97 ALA B O 1
ATOM 1717 N N . GLN B 1 98 ? 10.938 -0.655 -4.898 1 81.94 98 GLN B N 1
ATOM 1718 C CA . GLN B 1 98 ? 11.648 -1.492 -5.859 1 81.94 98 GLN B CA 1
ATOM 1719 C C . GLN B 1 98 ? 11.141 -2.932 -5.812 1 81.94 98 GLN B C 1
ATOM 1721 O O . GLN B 1 98 ? 10.945 -3.49 -4.73 1 81.94 98 GLN B O 1
ATOM 1726 N N . TYR B 1 99 ? 10.555 -3.314 -7.051 1 69.12 99 TYR B N 1
ATOM 1727 C CA . TYR B 1 99 ? 10.133 -4.711 -7.105 1 69.12 99 TYR B CA 1
ATOM 1728 C C . TYR B 1 99 ? 11.328 -5.629 -7.332 1 69.12 99 TYR B C 1
ATOM 1730 O O . TYR B 1 99 ? 12.281 -5.262 -8.023 1 69.12 99 TYR B O 1
ATOM 1738 N N . GLY B 1 100 ? 11.312 -6.754 -6.609 1 60.41 100 GLY B N 1
ATOM 1739 C CA . GLY B 1 100 ? 12.406 -7.715 -6.703 1 60.41 100 GLY B CA 1
ATOM 1740 C C . GLY B 1 100 ? 13.25 -7.785 -5.445 1 60.41 100 GLY B C 1
ATOM 1741 O O . GLY B 1 100 ? 14.047 -8.711 -5.281 1 60.41 100 GLY B O 1
ATOM 1742 N N . LEU B 1 101 ? 13.508 -6.59 -4.953 1 48.06 101 LEU B N 1
ATOM 1743 C CA . LEU B 1 101 ? 14.289 -6.793 -3.742 1 48.06 101 LEU B CA 1
ATOM 1744 C C . LEU B 1 101 ? 13.508 -7.605 -2.717 1 48.06 101 LEU B C 1
ATOM 1746 O O . LEU B 1 101 ? 12.484 -7.145 -2.203 1 48.06 101 LEU B O 1
ATOM 1750 N N . TYR B 1 102 ? 13.172 -8.82 -3.041 1 43.09 102 TYR B N 1
ATOM 1751 C CA . TYR B 1 102 ? 12.562 -9.719 -2.066 1 43.09 102 TYR B CA 1
ATOM 1752 C C . TYR B 1 102 ? 12.875 -9.273 -0.643 1 43.09 102 TYR B C 1
ATOM 1754 O O . TYR B 1 102 ? 14.016 -8.93 -0.332 1 43.09 102 TYR B O 1
ATOM 1762 N N . ASP B 1 103 ? 12.172 -8.375 -0.047 1 43.47 103 ASP B N 1
ATOM 1763 C CA . ASP B 1 103 ? 12.469 -8.375 1.384 1 43.47 103 ASP B CA 1
ATOM 1764 C C . ASP B 1 103 ? 12.82 -9.773 1.876 1 43.47 103 ASP B C 1
ATOM 1766 O O . ASP B 1 103 ? 11.938 -10.586 2.137 1 43.47 103 ASP B O 1
ATOM 1770 N N . SER B 1 104 ? 13.484 -10.633 1.119 1 36.28 104 SER B N 1
ATOM 1771 C CA . SER B 1 104 ? 14.102 -11.781 1.776 1 36.28 104 SER B CA 1
ATOM 1772 C C . SER B 1 104 ? 14.609 -11.414 3.166 1 36.28 104 SER B C 1
ATOM 1774 O O . SER B 1 104 ? 15.664 -10.789 3.303 1 36.28 104 SER B O 1
ATOM 1776 N N . SER B 1 105 ? 13.906 -10.836 4.023 1 35.47 105 SER B N 1
ATOM 1777 C CA . SER B 1 105 ? 14.484 -11.094 5.336 1 35.47 105 SER B CA 1
ATOM 1778 C C . SER B 1 105 ? 15.062 -12.5 5.414 1 35.47 105 SER B C 1
ATOM 1780 O O . SER B 1 105 ? 14.32 -13.484 5.438 1 35.47 105 SER B O 1
ATOM 1782 N N . SER B 1 106 ? 15.953 -12.922 4.562 1 33.03 106 SER B N 1
ATOM 1783 C CA . SER B 1 106 ? 16.891 -13.961 4.98 1 33.03 106 SER B CA 1
ATOM 1784 C C . SER B 1 106 ? 17.094 -13.945 6.492 1 33.03 106 SER B C 1
ATOM 1786 O O . SER B 1 106 ? 17.562 -12.953 7.047 1 33.03 106 SER B O 1
ATOM 1788 N N . SER B 1 107 ? 16.125 -14.422 7.246 1 34.72 107 SER B N 1
ATOM 1789 C CA . SER B 1 107 ? 16.594 -14.93 8.539 1 34.72 107 SER B CA 1
ATOM 1790 C C . SER B 1 107 ? 17.984 -15.547 8.414 1 34.72 107 SER B C 1
ATOM 1792 O O . SER B 1 107 ? 18.125 -16.656 7.895 1 34.72 107 SER B O 1
ATOM 1794 N N . THR B 1 108 ? 18.922 -14.906 7.875 1 31.77 108 THR B N 1
ATOM 1795 C CA . THR B 1 108 ? 20.266 -15.375 8.172 1 31.77 108 THR B CA 1
ATOM 1796 C C . THR B 1 108 ? 20.359 -15.898 9.602 1 31.77 108 THR B C 1
ATOM 1798 O O . THR B 1 108 ? 20.25 -15.133 10.555 1 31.77 108 THR B O 1
ATOM 1801 N N . HIS B 1 109 ? 19.625 -17.078 9.836 1 28.98 109 HIS B N 1
ATOM 1802 C CA . HIS B 1 109 ? 20.047 -17.922 10.938 1 28.98 109 HIS B CA 1
ATOM 1803 C C . HIS B 1 109 ? 21.562 -18.031 11.016 1 28.98 109 HIS B C 1
ATOM 1805 O O . HIS B 1 109 ? 22.219 -18.375 10.023 1 28.98 109 HIS B O 1
ATOM 1811 N N . GLY B 1 110 ? 22.156 -17.078 11.5 1 28.59 110 GLY B N 1
ATOM 1812 C CA . GLY B 1 110 ? 23.531 -17.266 11.953 1 28.59 110 GLY B CA 1
ATOM 1813 C C . GLY B 1 110 ? 23.844 -18.688 12.359 1 28.59 110 GLY B C 1
ATOM 1814 O O . GLY B 1 110 ? 23.141 -19.266 13.203 1 28.59 110 GLY B O 1
ATOM 1815 N N . SER B 1 111 ? 24.094 -19.531 11.359 1 32.31 111 SER B N 1
ATOM 1816 C CA . SER B 1 111 ? 24.703 -20.828 11.648 1 32.31 111 SER B CA 1
ATOM 1817 C C . SER B 1 111 ? 25.75 -20.719 12.758 1 32.31 111 SER B C 1
ATOM 1819 O O . SER B 1 111 ? 26.719 -19.953 12.633 1 32.31 111 SER B O 1
ATOM 1821 N N . ALA B 1 112 ? 25.312 -20.859 14.016 1 27.73 112 ALA B N 1
ATOM 1822 C CA . ALA B 1 112 ? 26.219 -21.047 15.148 1 27.73 112 ALA B CA 1
ATOM 1823 C C . ALA B 1 112 ? 27.281 -22.094 14.828 1 27.73 112 ALA B C 1
ATOM 1825 O O . ALA B 1 112 ? 26.969 -23.266 14.633 1 27.73 112 ALA B O 1
ATOM 1826 N N . GLU B 1 113 ? 28.141 -21.766 13.891 1 30.83 113 GLU B N 1
ATOM 1827 C CA . GLU B 1 113 ? 29.312 -22.625 13.852 1 30.83 113 GLU B CA 1
ATOM 1828 C C . GLU B 1 113 ? 29.844 -22.922 15.25 1 30.83 113 GLU B C 1
ATOM 1830 O O . GLU B 1 113 ? 30.25 -22.016 15.977 1 30.83 113 GLU B O 1
ATOM 1835 N N . GLU B 1 114 ? 28.984 -23.578 16.094 1 28.42 114 GLU B N 1
ATOM 1836 C CA . GLU B 1 114 ? 29.531 -24.125 17.328 1 28.42 114 GLU B CA 1
ATOM 1837 C C . GLU B 1 114 ? 30.828 -24.891 17.047 1 28.42 114 GLU B C 1
ATOM 1839 O O . GLU B 1 114 ? 30.812 -25.922 16.375 1 28.42 114 GLU B O 1
ATOM 1844 N N . SER B 1 115 ? 31.828 -24.141 16.656 1 30.05 115 SER B N 1
ATOM 1845 C CA . SER B 1 115 ? 33.156 -24.719 16.641 1 30.05 115 SER B CA 1
ATOM 1846 C C . SER B 1 115 ? 33.438 -25.516 17.906 1 30.05 115 SER B C 1
ATOM 1848 O O . SER B 1 115 ? 33.406 -24.984 19 1 30.05 115 SER B O 1
ATOM 1850 N N . ASP B 1 116 ? 32.906 -26.719 17.969 1 29.47 116 ASP B N 1
ATOM 1851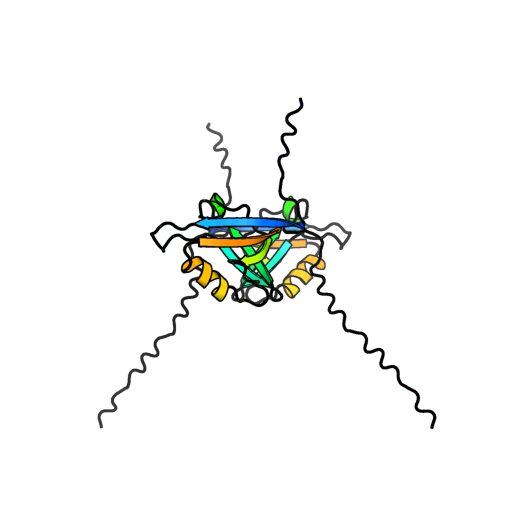 C CA . ASP B 1 116 ? 33.219 -27.734 18.969 1 29.47 116 ASP B CA 1
ATOM 1852 C C . ASP B 1 116 ? 34.719 -27.859 19.156 1 29.47 116 ASP B C 1
ATOM 1854 O O . ASP B 1 116 ? 35.438 -28.156 18.203 1 29.47 116 ASP B O 1
ATOM 1858 N N . SER B 1 117 ? 35.312 -26.797 19.766 1 32.09 117 SER B N 1
ATOM 1859 C CA . SER B 1 117 ? 36.688 -26.891 20.234 1 32.09 117 SER B CA 1
ATOM 1860 C C . SER B 1 117 ? 36.938 -28.219 20.953 1 32.09 117 SER B C 1
ATOM 1862 O O . SER B 1 117 ? 36.312 -28.5 21.969 1 32.09 117 SER B O 1
ATOM 1864 N N . SER B 1 118 ? 37.125 -29.312 20.203 1 32.97 118 SER B N 1
ATOM 1865 C CA . SER B 1 118 ? 37.656 -30.578 20.719 1 32.97 118 SER B CA 1
ATOM 1866 C C . SER B 1 118 ? 38.844 -30.328 21.641 1 32.97 118 SER B C 1
ATOM 1868 O O . SER B 1 118 ? 39.875 -29.812 21.203 1 32.97 118 SER B O 1
ATOM 1870 N N . ILE B 1 119 ? 38.5 -29.953 22.828 1 30.02 119 ILE B N 1
ATOM 1871 C CA . ILE B 1 119 ? 39.469 -29.969 23.938 1 30.02 119 ILE B CA 1
ATOM 1872 C C . ILE B 1 119 ? 40.219 -31.281 23.938 1 30.02 119 ILE B C 1
ATOM 1874 O O . ILE B 1 119 ? 39.625 -32.375 24.031 1 30.02 119 ILE B O 1
ATOM 1878 N N . GLU B 1 120 ? 41.188 -31.344 23.062 1 31.94 120 GLU B N 1
ATOM 1879 C CA . GLU B 1 120 ? 42.219 -32.375 23.203 1 31.94 120 GLU B CA 1
ATOM 1880 C C . GLU B 1 120 ? 42.594 -32.562 24.672 1 31.94 120 GLU B C 1
ATOM 1882 O O . GLU B 1 120 ? 43.031 -31.625 25.328 1 31.94 120 GLU B O 1
ATOM 1887 N N . TYR B 1 121 ? 41.781 -33.375 25.328 1 26.28 121 TYR B N 1
ATOM 1888 C CA . TYR B 1 121 ? 42.438 -34.031 26.438 1 26.28 121 TYR B CA 1
ATOM 1889 C C . TYR B 1 121 ? 43.594 -34.906 25.953 1 26.28 121 TYR B C 1
ATOM 1891 O O . TYR B 1 121 ? 43.562 -35.438 24.844 1 26.28 121 TYR B O 1
#

=== Feature glossary ===
A reading guide for the features in this record.

Start from the sequence.

  · Sequence gives the chain of amino acids in standard one-letter code (A=alanine, C=cysteine, …, Y=tyrosine), read N→C. It is the only feature that is directly encoded by the gene; all structural features are derived from the folded form of this sequence.

Fold it, and you get atomic coordinates and the backbone conformation that goes with them.

  · The mmCIF table is the protein's shape written out atom by atom. For each backbone N, Cα, C, and carbonyl O, it records an (x, y, z) coordinate triple in Å plus the residue type, chain letter, and residue number.

  · Backbone dihedral angles. Every residue except chain termini has a φ (preceding-C → N → Cα → C) and a ψ (N → Cα → C → next-N). They are reported in degrees following the IUPAC sign convention. Secondary structure is essentially a statement about which (φ, ψ) basin each residue occupies.

  · DSSP 8-state secondary structure assigns each residue one of H (α-helix), G (3₁₀-helix), I (π-helix), E (extended β-strand), B (isolated β-bridge), T (hydrogen-bonded turn), S (bend), or '-' (coil). The assignment is computed from backbone hydrogen-bond geometry via the Kabsch–Sander algorithm.

  · P-SEA three-state annotation labels each residue as helix, strand, or coil based purely on the geometry of the Cα trace. It serves as a fallback when the full backbone (and thus DSSP) is unavailable.

Summarize the fold with a handful of shape descriptors and a per-residue structural alphabet.

  · Radius of gyration (Rg) is the root-mean-square distance of Cα atoms from their centroid — a single number for overall size and compactness. A globular domain of N residues has Rg ≈ 2.2·N^0.38 Å; an extended or disordered chain has a much larger Rg. The Cα contact count is the number of residue pairs whose Cα atoms are within 8 Å and are more than four positions apart in sequence — a standard proxy for tertiary packing density. The bounding box is the smallest axis-aligned box enclosing all Cα atoms.

  · Foldseek's 3Di representation compresses backbone geometry into a per-residue letter drawn from a learned twenty-state alphabet. It captures the tertiary interaction pattern around each residue — which residues are packed against it in space, regardless of where they are in sequence.

  · Accessible surface area quantifies burial. A residue with SASA near zero is packed into the hydrophobic core; one with SASA >100 Å² sits on the surface. Computed here via the Shrake–Rupley numerical algorithm with a 1.4 Å probe.

Ask how reliable the model is.

  · For AlphaFold models, the B-factor field carries pLDDT — the model's own estimate of local accuracy on a 0–100 scale. Regions with pLDDT<50 should be treated as essentially unmodeled; they often correspond to intrinsically disordered segments.

  · For experimental (PDB) structures, the B-factor (temperature factor) quantifies the positional spread of each atom in the crystal — a combination of thermal vibration and static disorder — in units of Å². High B-factors mark flexible loops or poorly resolved regions; low B-factors mark the rigid, well-ordered core.

  · PAE(i, j) answers: if I align the predicted and true structures on residue i, how far off (in Å) do I expect residue j to be? A block-diagonal PAE matrix with low values on the blocks and high values off-diagonal is the signature of a multi-domain protein with confidently predicted domains but uncertain inter-domain orientation.

Place it in context: what it resembles, what it is annotated as, and how it looks.

  · Structural nearest neighbors (via Foldseek easy-search vs the PDB). Reported per hit: target PDB id, E-value, and alignment TM-score. A TM-score above ~0.5 is the conventional threshold for 'same fold'.

  · Functional annotations link the protein to curated databases. InterPro entries identify conserved domains and families by matching the sequence against member-database signatures (Pfam, PROSITE, CDD, …). Gene Ontology (GO) terms describe molecular function, biological process, and cellular component in a controlled vocabulary. CATH places the structure in a hierarchical fold classification (Class/Architecture/Topology/Homologous-superfamily). The organism is the source species.

  · Plot images: a contact map (which residues are close in 3D, as an N×N binary image), a Ramachandran scatter (backbone torsion angles, revealing secondary-structure composition at a glance), and — for AlphaFold structures — a PAE heatmap (pairwise prediction confidence).

  · Structure images are PyMOL renders from six orthogonal camera directions. Cartoon representation draws helices as coils and strands as arrows; sticks shows the backbone as bonds; surface shows the solvent-excluded envelope. Rainbow coloring maps sequence position to hue (blue→red, N→C); chain coloring assigns a distinct color per polypeptide.